Protein AF-A0A9P5JHI5-F1 (afdb_monomer_lite)

Secondary structure (DSSP, 8-state):
-HHHHHHHHSS-EE--HHHHHHHHHHHHHHHHHHHHHHHHHHHHHHHHHHHHHT-TTTTSTT------S-STTHHHHHHHHHHHHHHHHHHHHHHHHIIIIISHHHH-TT-----SS--S-----------S-HHHHHHHHHHHHHHHHHHHHHHHHHHHHHHHHHT--HHHIIIIIHHHHHTHHHHHHHHHHHHTT-HHHHHHHHHHHHHHIIIIIHHHHHHHHHHTT----S---HHHHHHHHHHHHHHHHHHHTSEE-HHHHHHHHHHHHHHHHHHS-----SPPP---S---

Foldseek 3Di:
DQLQLLQVQPQKFFADLPLLLVLLVLLLVLLVLLLVLQVVLVVLVVVVCVVPVPDPPPPDPPPDDPDPPDPRCLVVQLVSQLVSLVVLQVVVVVVCCCCVPVPVVSLPLQDDDPPPDDDDPPPRPPPPPPPDDPVRVVVVVVVVVVVVVVVVVVVVVCLVVCCVVVVFDSQLCVPPVVCCVVCVVLVVVLNVCSNVSNPHVSSCSVSVVSSCCRRPVLSVVSVVCVVVVHSDGSHDPPLVSVCSNVVSVLSSVQSNVSMGHSVSVVVVVVVSVVSSVVSGPPPPPDDDPPDPPPDD

Sequence (296 aa):
MSFFAGGIYKTENEFHITAAQNSASLMTLSCITLVIPAAYHATQLEDYRHKYYHMPGYFTEGAGVAPQTDPVGLDGLLTISRGTSILLLLTYGVFLFFQLKTHAVLFDAATPAPSAEGTVEAQGPEVEEAKMNMASAGLALLTVTVITSFCADWLVASIEETAEKYSIPRAFIGLILLPLVANAAEHVTSVWMAAKDKMDLTIAIAIGSSIQISTFVVPLLVLVGWIANRPLTLFFANFETIILFVSVILVNLLVQDGRSNYLEGLILVVLYIVIALAGKPPSLAAPYPRLPFNQL

Radius of gyration: 24.22 Å; chains: 1; bounding box: 47×48×87 Å

Structure (mmCIF, N/CA/C/O backbone):
data_AF-A0A9P5JHI5-F1
#
_entry.id   AF-A0A9P5JHI5-F1
#
loop_
_atom_site.group_PDB
_atom_site.id
_atom_site.type_symbol
_atom_site.label_atom_id
_atom_site.label_alt_id
_atom_site.label_comp_id
_atom_site.label_asym_id
_atom_site.label_entity_id
_atom_site.label_seq_id
_atom_site.pdbx_PDB_ins_code
_atom_site.Cartn_x
_atom_site.Cartn_y
_atom_site.Cartn_z
_atom_site.occupancy
_atom_site.B_iso_or_equiv
_atom_site.auth_seq_id
_atom_site.auth_comp_id
_atom_site.auth_asym_id
_atom_site.auth_atom_id
_atom_site.pdbx_PDB_model_num
ATOM 1 N N . MET A 1 1 ? -15.119 -1.100 3.064 1.00 91.00 1 MET A N 1
ATOM 2 C CA . MET A 1 1 ? -15.713 -2.357 3.578 1.00 91.00 1 MET A CA 1
ATOM 3 C C . MET A 1 1 ? -15.943 -2.307 5.080 1.00 91.00 1 MET A C 1
ATOM 5 O O . MET A 1 1 ? -17.082 -2.465 5.487 1.00 91.00 1 MET A O 1
ATOM 9 N N . SER A 1 2 ? -14.924 -2.045 5.902 1.00 91.88 2 SER A N 1
ATOM 10 C CA . SER A 1 2 ? -15.064 -2.095 7.364 1.00 91.88 2 SER A CA 1
ATOM 11 C C . SER A 1 2 ? -16.079 -1.090 7.931 1.00 91.88 2 SER A C 1
ATOM 13 O O . SER A 1 2 ? -16.926 -1.482 8.722 1.00 91.88 2 SER A O 1
ATOM 15 N N . PHE A 1 3 ? -16.097 0.158 7.442 1.00 92.25 3 PHE A N 1
ATOM 16 C CA . PHE A 1 3 ? -17.127 1.152 7.806 1.00 92.25 3 PHE A CA 1
ATOM 17 C C . PHE A 1 3 ? -18.545 0.708 7.427 1.00 92.25 3 PHE A C 1
ATOM 19 O O . PHE A 1 3 ? -19.486 0.895 8.190 1.00 92.25 3 PHE A O 1
ATOM 26 N N . PHE A 1 4 ? -18.695 0.061 6.267 1.00 92.38 4 PHE A N 1
ATOM 27 C CA . PHE A 1 4 ? -19.983 -0.469 5.827 1.00 92.38 4 PHE A CA 1
ATOM 28 C C . PHE A 1 4 ? -20.441 -1.615 6.735 1.00 92.38 4 PHE A C 1
ATOM 30 O O . PHE A 1 4 ? -21.569 -1.607 7.206 1.00 92.38 4 PHE A O 1
ATOM 37 N N . ALA A 1 5 ? -19.552 -2.568 7.027 1.00 89.94 5 ALA A N 1
ATOM 38 C CA . ALA A 1 5 ? -19.861 -3.708 7.882 1.00 89.94 5 ALA A CA 1
ATOM 39 C C . ALA A 1 5 ? -20.164 -3.299 9.330 1.00 89.94 5 ALA A C 1
ATOM 41 O O . ALA A 1 5 ? -21.143 -3.780 9.888 1.00 89.94 5 ALA A O 1
ATOM 42 N N . GLY A 1 6 ? -19.372 -2.397 9.922 1.00 86.75 6 GLY A N 1
ATOM 43 C CA . GLY A 1 6 ? -19.632 -1.861 11.263 1.00 86.75 6 GLY A CA 1
ATOM 44 C C . GLY A 1 6 ? -20.953 -1.091 11.331 1.00 86.75 6 GLY A C 1
ATOM 45 O O . GLY A 1 6 ? -21.771 -1.344 12.214 1.00 86.75 6 GLY A O 1
ATOM 46 N N . GLY A 1 7 ? -21.215 -0.251 10.324 1.00 85.31 7 GLY A N 1
ATOM 47 C CA . GLY A 1 7 ? -22.423 0.567 10.241 1.00 85.31 7 GLY A CA 1
ATOM 48 C C . GLY A 1 7 ? -23.724 -0.194 9.926 1.00 85.31 7 GLY A C 1
ATOM 49 O O . GLY A 1 7 ? -24.803 0.388 9.986 1.00 85.31 7 GLY A O 1
ATOM 50 N N . ILE A 1 8 ? -23.662 -1.484 9.570 1.00 86.44 8 ILE A N 1
ATOM 51 C CA . ILE A 1 8 ? -24.867 -2.330 9.463 1.00 86.44 8 ILE A CA 1
ATOM 52 C C . ILE A 1 8 ? -25.402 -2.685 10.857 1.00 86.44 8 ILE A C 1
ATOM 54 O O . ILE A 1 8 ? -26.611 -2.829 11.032 1.00 86.44 8 ILE A O 1
ATOM 58 N N . TYR A 1 9 ? -24.515 -2.833 11.844 1.00 78.38 9 TYR A N 1
ATOM 59 C CA . TYR A 1 9 ? -24.885 -3.238 13.202 1.00 78.38 9 TYR A CA 1
ATOM 60 C C . TYR A 1 9 ? -25.153 -2.046 14.127 1.00 78.38 9 TYR A C 1
ATOM 62 O O . TYR A 1 9 ? -25.937 -2.173 15.067 1.00 78.38 9 TYR A O 1
ATOM 70 N N . LYS A 1 10 ? -24.532 -0.891 13.862 1.00 78.62 10 LYS A N 1
ATOM 71 C CA . LYS A 1 10 ? -24.721 0.358 14.610 1.00 78.62 10 LYS A CA 1
ATOM 72 C C . LYS A 1 10 ? -24.932 1.537 13.673 1.00 78.62 10 LYS A C 1
ATOM 74 O O . LYS A 1 10 ? -24.421 1.559 12.564 1.00 78.62 10 LYS A O 1
ATOM 79 N N . THR A 1 11 ? -25.665 2.544 14.137 1.00 80.50 11 THR A N 1
ATOM 80 C CA . THR A 1 11 ? -25.888 3.776 13.367 1.00 80.50 11 THR A CA 1
ATOM 81 C C . THR A 1 11 ? -24.593 4.549 13.127 1.00 80.50 11 THR A C 1
ATOM 83 O O . THR A 1 11 ? -24.401 5.077 12.035 1.00 80.50 11 THR A O 1
ATOM 86 N N . GLU A 1 12 ? -23.707 4.588 14.125 1.00 82.69 12 GLU A N 1
ATOM 87 C CA . GLU A 1 12 ? -22.403 5.250 14.070 1.00 82.69 12 GLU A CA 1
ATOM 88 C C . GLU A 1 12 ? -21.384 4.451 14.898 1.00 82.69 12 GLU A C 1
ATOM 90 O O . GLU A 1 12 ? -21.711 3.949 15.978 1.00 82.69 12 GLU A O 1
ATOM 95 N N . ASN A 1 13 ? -20.154 4.348 14.394 1.00 83.81 13 ASN A N 1
ATOM 96 C CA . ASN A 1 13 ? -19.021 3.735 15.085 1.00 83.81 13 ASN A CA 1
ATOM 97 C C . ASN A 1 13 ? -17.982 4.816 15.383 1.00 83.81 13 ASN A C 1
ATOM 99 O O . ASN A 1 13 ? -17.545 5.511 14.464 1.00 83.81 13 ASN A O 1
ATOM 103 N N . GLU A 1 14 ? -17.559 4.926 16.638 1.00 84.44 14 GLU A N 1
ATOM 104 C CA . GLU A 1 14 ? -16.580 5.921 17.083 1.00 84.44 14 GLU A CA 1
ATOM 105 C C . GLU A 1 14 ? -15.196 5.290 17.262 1.00 84.44 14 GLU A C 1
ATOM 107 O O . GLU A 1 14 ? -15.070 4.094 17.538 1.00 84.44 14 GLU A O 1
ATOM 112 N N . PHE A 1 15 ? -14.153 6.089 17.061 1.00 83.31 15 PHE A N 1
ATOM 113 C CA . PHE A 1 15 ? -12.762 5.688 17.237 1.00 83.31 15 PHE A CA 1
ATOM 114 C C . PHE A 1 15 ? -11.902 6.871 17.706 1.00 83.31 15 PHE A C 1
ATOM 116 O O . PHE A 1 15 ? -12.241 8.045 17.548 1.00 83.31 15 PHE A O 1
ATOM 123 N N . HIS A 1 16 ? -10.758 6.558 18.300 1.00 78.44 16 HIS A N 1
ATOM 124 C CA . HIS A 1 16 ? -9.807 7.490 18.874 1.00 78.44 16 HIS A CA 1
ATOM 125 C C . HIS A 1 16 ? -9.124 8.326 17.800 1.00 78.44 16 HIS A C 1
ATOM 127 O O . HIS A 1 16 ? -8.164 7.918 17.139 1.00 78.44 16 HIS A O 1
ATOM 133 N N . ILE A 1 17 ? -9.582 9.568 17.720 1.00 76.62 17 ILE A N 1
ATOM 134 C CA . ILE A 1 17 ? -9.122 10.574 16.772 1.00 76.62 17 ILE A CA 1
ATOM 135 C C . ILE A 1 17 ? -7.601 10.763 16.843 1.00 76.62 17 ILE A C 1
ATOM 137 O O . ILE A 1 17 ? -6.941 10.746 15.814 1.00 76.62 17 ILE A O 1
ATOM 141 N N . THR A 1 18 ? -7.009 10.886 18.034 1.00 74.88 18 THR A N 1
ATOM 142 C CA . THR A 1 18 ? -5.591 11.267 18.180 1.00 74.88 18 THR A CA 1
ATOM 143 C C . THR A 1 18 ? -4.619 10.254 17.567 1.00 74.88 18 THR A C 1
ATOM 145 O O . THR A 1 18 ? -3.702 10.628 16.836 1.00 74.88 18 THR A O 1
ATOM 148 N N . ALA A 1 19 ? -4.802 8.960 17.850 1.00 73.19 19 ALA A N 1
ATOM 149 C CA . ALA A 1 19 ? -3.924 7.911 17.327 1.00 73.19 19 ALA A CA 1
ATOM 150 C C . ALA A 1 19 ? -4.157 7.685 15.823 1.00 73.19 19 ALA A C 1
ATOM 152 O O . ALA A 1 19 ? -3.203 7.547 15.046 1.00 73.19 19 ALA A O 1
ATOM 153 N N . ALA A 1 20 ? -5.426 7.718 15.408 1.00 77.50 20 ALA A N 1
ATOM 154 C CA . ALA A 1 20 ? -5.826 7.555 14.021 1.00 77.50 20 ALA A CA 1
ATOM 155 C C . ALA A 1 20 ? -5.342 8.721 13.138 1.00 77.50 20 ALA A C 1
ATOM 157 O O . ALA A 1 20 ? -4.737 8.481 12.094 1.00 77.50 20 ALA A O 1
ATOM 158 N N . GLN A 1 21 ? -5.502 9.972 13.582 1.00 82.06 21 GLN A N 1
ATOM 159 C CA . GLN A 1 21 ? -5.046 11.173 12.873 1.00 82.06 21 GLN A CA 1
ATOM 160 C C . GLN A 1 21 ? -3.521 11.256 12.777 1.00 82.06 21 GLN A C 1
ATOM 162 O O . GLN A 1 21 ? -2.998 11.600 11.714 1.00 82.06 21 GLN A O 1
ATOM 167 N N . ASN A 1 22 ? -2.786 10.914 13.843 1.00 80.56 22 ASN A N 1
ATOM 168 C CA . ASN A 1 22 ? -1.321 10.883 13.789 1.00 80.56 22 ASN A CA 1
ATOM 169 C C . ASN A 1 22 ? -0.832 9.877 12.738 1.00 80.56 22 ASN A C 1
ATOM 171 O O . ASN A 1 22 ? 0.032 10.195 11.919 1.00 80.56 22 ASN A O 1
ATOM 175 N N . SER A 1 23 ? -1.434 8.688 12.709 1.00 83.00 23 SER A N 1
ATOM 176 C CA . SER A 1 23 ? -1.106 7.654 11.724 1.00 83.00 23 SER A CA 1
ATOM 177 C C . SER A 1 23 ? -1.518 8.072 10.304 1.00 83.00 23 SER A C 1
ATOM 179 O O . SER A 1 23 ? -0.726 7.957 9.369 1.00 83.00 23 SER A O 1
ATOM 181 N N . ALA A 1 24 ? -2.712 8.645 10.127 1.00 86.00 24 ALA A N 1
ATOM 182 C CA . ALA A 1 24 ? -3.194 9.140 8.835 1.00 86.00 24 ALA A CA 1
ATOM 183 C C . ALA A 1 24 ? -2.324 10.281 8.274 1.00 86.00 24 ALA A C 1
ATOM 185 O O . ALA A 1 24 ? -2.063 10.346 7.068 1.00 86.00 24 ALA A O 1
ATOM 186 N N . SER A 1 25 ? -1.815 11.155 9.143 1.00 86.88 25 SER A N 1
ATOM 187 C CA . SER A 1 25 ? -0.908 12.242 8.763 1.00 86.88 25 SER A CA 1
ATOM 188 C C . SER A 1 25 ? 0.442 11.707 8.276 1.00 86.88 25 SER A C 1
ATOM 190 O O . SER A 1 25 ? 0.946 12.146 7.242 1.00 86.88 25 SER A O 1
ATOM 192 N N . LEU A 1 26 ? 1.001 10.703 8.961 1.00 87.44 26 LEU A N 1
ATOM 193 C CA . LEU A 1 26 ? 2.228 10.017 8.533 1.00 87.44 26 LEU A CA 1
ATOM 194 C C . LEU A 1 26 ? 2.039 9.271 7.204 1.00 87.44 26 LEU A C 1
ATOM 196 O O . LEU A 1 26 ? 2.893 9.347 6.314 1.00 87.44 26 LEU A O 1
ATOM 200 N N . MET A 1 27 ? 0.898 8.601 7.027 1.00 91.19 27 MET A N 1
ATOM 201 C CA . MET A 1 27 ? 0.516 7.990 5.751 1.00 91.19 27 MET A CA 1
ATOM 202 C C . MET A 1 27 ? 0.447 9.040 4.634 1.00 91.19 27 MET A C 1
ATOM 204 O O . MET A 1 27 ? 0.965 8.816 3.541 1.00 91.19 27 MET A O 1
ATOM 208 N N . THR A 1 28 ? -0.121 10.212 4.919 1.00 91.25 28 THR A N 1
ATOM 209 C CA . THR A 1 28 ? -0.220 11.307 3.949 1.00 91.25 28 THR A CA 1
ATOM 210 C C . THR A 1 28 ? 1.152 11.797 3.505 1.00 91.25 28 THR A C 1
ATOM 212 O O . THR A 1 28 ? 1.449 11.811 2.312 1.00 91.25 28 THR A O 1
ATOM 215 N N . LEU A 1 29 ? 2.028 12.128 4.454 1.00 90.12 29 LEU A N 1
ATOM 216 C CA . LEU A 1 29 ? 3.375 12.616 4.151 1.00 90.12 29 LEU A CA 1
ATOM 217 C C . LEU A 1 29 ? 4.214 11.581 3.386 1.00 90.12 29 LEU A C 1
ATOM 219 O O . LEU A 1 29 ? 4.919 11.934 2.437 1.00 90.12 29 LEU A O 1
ATOM 223 N N . SER A 1 30 ? 4.116 10.304 3.761 1.00 91.56 30 SER A N 1
ATOM 224 C CA . SER A 1 30 ? 4.843 9.226 3.082 1.00 91.56 30 SER A CA 1
ATOM 225 C C . SER A 1 30 ? 4.363 9.005 1.648 1.00 91.56 30 SER A C 1
ATOM 227 O O . SER A 1 30 ? 5.188 8.939 0.738 1.00 91.56 30 SER A O 1
ATOM 229 N N . CYS A 1 31 ? 3.049 8.963 1.416 1.00 91.38 31 CYS A N 1
ATOM 230 C CA . CYS A 1 31 ? 2.495 8.766 0.077 1.00 91.38 31 CYS A CA 1
ATOM 231 C C . CYS A 1 31 ? 2.763 9.963 -0.843 1.00 91.38 31 CYS A C 1
ATOM 233 O O . CYS A 1 31 ? 3.086 9.768 -2.012 1.00 91.38 31 CYS A O 1
ATOM 235 N N . ILE A 1 32 ? 2.704 11.194 -0.321 1.00 90.25 32 ILE A N 1
ATOM 236 C CA . ILE A 1 32 ? 3.107 12.389 -1.077 1.00 90.25 32 ILE A CA 1
ATOM 237 C C . ILE A 1 32 ? 4.572 12.272 -1.493 1.00 90.25 32 ILE A C 1
ATOM 239 O O . ILE A 1 32 ? 4.895 12.444 -2.665 1.00 90.25 32 ILE A O 1
ATOM 243 N N . THR A 1 33 ? 5.453 11.920 -0.556 1.00 91.69 33 THR A N 1
ATOM 244 C CA . THR A 1 33 ? 6.890 11.760 -0.824 1.00 91.69 33 THR A CA 1
ATOM 245 C C . THR A 1 33 ? 7.159 10.695 -1.891 1.00 91.69 33 THR A C 1
ATOM 247 O O . THR A 1 33 ? 8.005 10.890 -2.763 1.00 91.69 33 THR A O 1
ATOM 250 N N . LEU A 1 34 ? 6.403 9.596 -1.863 1.00 90.19 34 LEU A N 1
ATOM 251 C CA . LEU A 1 34 ? 6.478 8.500 -2.830 1.00 90.19 34 LEU A CA 1
ATOM 252 C C . LEU A 1 34 ? 6.015 8.909 -4.241 1.00 90.19 34 LEU A C 1
ATOM 254 O O . LEU A 1 34 ? 6.524 8.379 -5.224 1.00 90.19 34 LEU A O 1
ATOM 258 N N . VAL A 1 35 ? 5.106 9.880 -4.351 1.00 89.38 35 VAL A N 1
ATOM 259 C CA . VAL A 1 35 ? 4.580 10.408 -5.621 1.00 89.38 35 VAL A CA 1
ATOM 260 C C . VAL A 1 35 ? 5.497 11.457 -6.273 1.00 89.38 35 VAL A C 1
ATOM 262 O O . VAL A 1 35 ? 5.463 11.622 -7.494 1.00 89.38 35 VAL A O 1
ATOM 265 N N . ILE A 1 36 ? 6.350 12.150 -5.507 1.00 89.19 36 ILE A N 1
ATOM 266 C CA . ILE A 1 36 ? 7.213 13.235 -6.022 1.00 89.19 36 ILE A CA 1
ATOM 267 C C . ILE A 1 36 ? 8.050 12.827 -7.254 1.00 89.19 36 ILE A C 1
ATOM 269 O O . ILE A 1 36 ? 8.058 13.591 -8.222 1.00 89.19 36 ILE A O 1
ATOM 273 N N . PRO A 1 37 ? 8.731 11.661 -7.295 1.00 87.56 37 PRO A N 1
ATOM 274 C CA . PRO A 1 37 ? 9.504 11.255 -8.472 1.00 87.56 37 PRO A CA 1
ATOM 275 C C . PRO A 1 37 ? 8.644 11.088 -9.734 1.00 87.56 37 PRO A C 1
ATOM 277 O O . PRO A 1 37 ? 9.067 11.477 -10.824 1.00 87.56 37 PRO A O 1
ATOM 280 N N . ALA A 1 38 ? 7.422 10.564 -9.589 1.00 84.75 38 ALA A N 1
ATOM 281 C CA . ALA A 1 38 ? 6.471 10.438 -10.691 1.00 84.75 38 ALA A CA 1
ATOM 282 C C . ALA A 1 38 ? 6.005 11.816 -11.194 1.00 84.75 38 ALA A C 1
ATOM 284 O O . ALA A 1 38 ? 6.009 12.065 -12.400 1.00 84.75 38 ALA A O 1
ATOM 285 N N . ALA A 1 39 ? 5.691 12.737 -10.276 1.00 83.62 39 ALA A N 1
ATOM 286 C CA . ALA A 1 39 ? 5.307 14.108 -10.613 1.00 83.62 39 ALA A CA 1
ATOM 287 C C . ALA A 1 39 ? 6.438 14.873 -11.326 1.00 83.62 39 ALA A C 1
ATOM 289 O O . ALA A 1 39 ? 6.193 15.528 -12.336 1.00 83.62 39 ALA A O 1
ATOM 290 N N . TYR A 1 40 ? 7.681 14.734 -10.854 1.00 82.19 40 TYR A N 1
ATOM 291 C CA . TYR A 1 40 ? 8.862 15.324 -11.493 1.00 82.19 40 TYR A CA 1
ATOM 292 C C . TYR A 1 40 ? 9.040 14.841 -12.940 1.00 82.19 40 TYR A C 1
ATOM 294 O O . TYR A 1 40 ? 9.320 15.632 -13.842 1.00 82.19 40 TYR A O 1
ATOM 302 N N . HIS A 1 41 ? 8.856 13.542 -13.185 1.00 79.69 41 HIS A N 1
ATOM 303 C CA . HIS A 1 41 ? 8.942 12.999 -14.538 1.00 79.69 41 HIS A CA 1
ATOM 304 C C . HIS A 1 41 ? 7.801 13.500 -15.437 1.00 79.69 41 HIS A C 1
ATOM 306 O O . HIS A 1 41 ? 8.035 13.819 -16.603 1.00 79.69 41 HIS A O 1
ATOM 312 N N . ALA A 1 42 ? 6.581 13.618 -14.904 1.00 76.12 42 ALA A N 1
ATOM 313 C CA . ALA A 1 42 ? 5.438 14.135 -15.654 1.00 76.12 42 ALA A CA 1
ATOM 314 C C . ALA A 1 42 ? 5.678 15.571 -16.161 1.00 76.12 42 ALA A C 1
ATOM 316 O O . ALA A 1 42 ? 5.420 15.847 -17.332 1.00 76.12 42 ALA A O 1
ATOM 317 N N . THR A 1 43 ? 6.252 16.453 -15.333 1.00 75.81 43 THR A N 1
ATOM 318 C CA . THR A 1 43 ? 6.562 17.837 -15.736 1.00 75.81 43 THR A CA 1
ATOM 319 C C . THR A 1 43 ? 7.689 17.912 -16.767 1.00 75.81 43 THR A C 1
ATOM 321 O O . THR A 1 43 ? 7.597 18.672 -17.726 1.00 75.81 43 THR A O 1
ATOM 324 N N . GLN A 1 44 ? 8.728 17.078 -16.632 1.00 74.12 44 GLN A N 1
ATOM 325 C CA . GLN A 1 44 ? 9.819 17.012 -17.617 1.00 74.12 44 GLN A CA 1
ATOM 326 C C . GLN A 1 44 ? 9.317 16.566 -18.998 1.00 74.12 44 GLN A C 1
ATOM 328 O O . GLN A 1 44 ? 9.779 17.058 -20.030 1.00 74.12 44 GLN A O 1
ATOM 333 N N . LEU A 1 45 ? 8.346 15.646 -19.030 1.00 67.88 45 LEU A N 1
ATOM 334 C CA . LEU A 1 45 ? 7.733 15.180 -20.270 1.00 67.88 45 LEU A CA 1
ATOM 335 C C . LEU A 1 45 ? 6.939 16.296 -20.968 1.00 67.88 45 LEU A C 1
ATOM 337 O O . LEU A 1 45 ? 6.982 16.407 -22.195 1.00 67.88 45 LEU A O 1
ATOM 341 N N . GLU A 1 46 ? 6.219 17.123 -20.207 1.00 68.69 46 GLU A N 1
ATOM 342 C CA . GLU A 1 46 ? 5.488 18.280 -20.738 1.00 68.69 46 GLU A CA 1
ATOM 343 C C . GLU A 1 46 ? 6.430 19.352 -21.286 1.00 68.69 46 GLU A C 1
ATOM 345 O O . GLU A 1 46 ? 6.238 19.796 -22.421 1.00 68.69 46 GLU A O 1
ATOM 350 N N . ASP A 1 47 ? 7.490 19.694 -20.550 1.00 67.12 47 ASP A N 1
ATOM 351 C CA . ASP A 1 47 ? 8.517 20.640 -21.001 1.00 67.12 47 ASP A CA 1
ATOM 352 C C . ASP A 1 47 ? 9.193 20.163 -22.292 1.00 67.12 47 ASP A C 1
ATOM 354 O O . ASP A 1 47 ? 9.377 20.941 -23.236 1.00 67.12 47 ASP A O 1
ATOM 358 N N . TYR A 1 48 ? 9.508 18.864 -22.379 1.00 65.75 48 TYR A N 1
ATOM 359 C CA . TYR A 1 48 ? 10.044 18.262 -23.596 1.00 65.75 48 TYR A CA 1
ATOM 360 C C . TYR A 1 48 ? 9.046 18.405 -24.749 1.00 65.75 48 TYR A C 1
ATOM 362 O O . TYR A 1 48 ? 9.383 18.964 -25.792 1.00 65.75 48 TYR A O 1
ATOM 370 N N . ARG A 1 49 ? 7.788 17.979 -24.572 1.00 63.69 49 ARG A N 1
ATOM 371 C CA . ARG A 1 49 ? 6.755 18.100 -25.616 1.00 63.69 49 ARG A CA 1
ATOM 372 C C . ARG A 1 49 ? 6.585 19.546 -26.077 1.00 63.69 49 ARG A C 1
ATOM 374 O O . ARG A 1 49 ? 6.564 19.787 -27.280 1.00 63.69 49 ARG A O 1
ATOM 381 N N . HIS A 1 50 ? 6.527 20.505 -25.159 1.00 67.31 50 HIS A N 1
ATOM 382 C CA . HIS A 1 50 ? 6.376 21.919 -25.490 1.00 67.31 50 HIS A CA 1
ATOM 383 C C . HIS A 1 50 ? 7.572 22.457 -26.291 1.00 67.31 50 HIS A C 1
ATOM 385 O O . HIS A 1 50 ? 7.393 23.197 -27.257 1.00 67.31 50 HIS A O 1
ATOM 391 N N . LYS A 1 51 ? 8.799 22.041 -25.956 1.00 64.75 51 LYS A N 1
ATOM 392 C CA . LYS A 1 51 ? 10.019 22.473 -26.654 1.00 64.75 51 LYS A CA 1
ATOM 393 C C . LYS A 1 51 ? 10.086 22.011 -28.116 1.00 64.75 51 LYS A C 1
ATOM 395 O O . LYS A 1 51 ? 10.653 22.726 -28.939 1.00 64.75 51 LYS A O 1
ATOM 400 N N . TYR A 1 52 ? 9.502 20.856 -28.449 1.00 58.94 52 TYR A N 1
ATOM 401 C CA . TYR A 1 52 ? 9.560 20.284 -29.804 1.00 58.94 52 TYR A CA 1
ATOM 402 C C . TYR A 1 52 ? 8.275 20.466 -30.630 1.00 58.94 52 TYR A C 1
ATOM 404 O O . TYR A 1 52 ? 8.354 20.428 -31.855 1.00 58.94 52 TYR A O 1
ATOM 412 N N . TYR A 1 53 ? 7.115 20.729 -30.015 1.00 59.12 53 TYR A N 1
ATOM 413 C CA . TYR A 1 53 ? 5.866 20.998 -30.752 1.00 59.12 53 TYR A CA 1
ATOM 414 C C . TYR A 1 53 ? 5.843 22.364 -31.460 1.00 59.12 53 TYR A C 1
ATOM 416 O O . TYR A 1 53 ? 5.107 22.530 -32.430 1.00 59.12 53 TYR A O 1
ATOM 424 N N . HIS A 1 54 ? 6.661 23.328 -31.023 1.00 59.31 54 HIS A N 1
ATOM 425 C CA . HIS A 1 54 ? 6.708 24.680 -31.604 1.00 59.31 54 HIS A CA 1
ATOM 426 C C . HIS A 1 54 ? 7.797 24.878 -32.666 1.00 59.31 54 HIS A C 1
ATOM 428 O O . HIS A 1 54 ? 8.002 26.004 -33.117 1.00 59.31 54 HIS A O 1
ATOM 434 N N . MET A 1 55 ? 8.507 23.823 -33.085 1.00 54.75 55 MET A N 1
ATOM 435 C CA . MET A 1 55 ? 9.466 23.929 -34.191 1.00 54.75 55 MET A CA 1
ATOM 436 C C . MET A 1 55 ? 8.757 23.749 -35.547 1.00 54.75 55 MET A C 1
ATOM 438 O O . MET A 1 55 ? 8.321 22.638 -35.863 1.00 54.75 55 MET A O 1
ATOM 442 N N . PRO A 1 56 ? 8.662 24.795 -36.392 1.00 43.31 56 PRO A N 1
ATOM 443 C CA . PRO A 1 56 ? 8.139 24.645 -37.744 1.00 43.31 56 PRO A CA 1
ATOM 444 C C . PRO A 1 56 ? 9.140 23.821 -38.572 1.00 43.31 56 PRO A C 1
ATOM 446 O O . PRO A 1 56 ? 10.257 24.268 -38.812 1.00 43.31 56 PRO A O 1
ATOM 449 N N . GLY A 1 57 ? 8.760 22.604 -38.982 1.00 52.75 57 GLY A N 1
ATOM 450 C CA . GLY A 1 57 ? 9.581 21.757 -39.867 1.00 52.75 57 GLY A CA 1
ATOM 451 C C . GLY A 1 57 ? 9.690 20.272 -39.501 1.00 52.75 57 GLY A C 1
ATOM 452 O O . GLY A 1 57 ? 10.226 19.508 -40.292 1.00 52.75 57 GLY A O 1
ATOM 453 N N . TYR A 1 58 ? 9.154 19.822 -38.362 1.00 49.94 58 TYR A N 1
ATOM 454 C CA . TYR A 1 58 ? 9.248 18.408 -37.944 1.00 49.94 58 TYR A CA 1
ATOM 455 C C . TYR A 1 58 ? 8.244 17.448 -38.620 1.00 49.94 58 TYR A C 1
ATOM 457 O O . TYR A 1 58 ? 8.223 16.261 -38.308 1.00 49.94 58 TYR A O 1
ATOM 465 N N . PHE A 1 59 ? 7.436 17.936 -39.568 1.00 49.12 59 PHE A N 1
ATOM 466 C CA . PHE A 1 59 ? 6.479 17.135 -40.348 1.00 49.12 59 PHE A CA 1
ATOM 467 C C . PHE A 1 59 ? 6.989 16.737 -41.747 1.00 49.12 59 PHE A C 1
ATOM 469 O O . PHE A 1 59 ? 6.186 16.406 -42.614 1.00 49.12 59 PHE A O 1
ATOM 476 N N . THR A 1 60 ? 8.298 16.759 -42.015 1.00 45.84 60 THR A N 1
ATOM 477 C CA . THR A 1 60 ? 8.836 16.119 -43.229 1.00 45.84 60 THR A CA 1
ATOM 478 C C . THR A 1 60 ? 9.176 14.662 -42.932 1.00 45.84 60 THR A C 1
ATOM 480 O O . THR A 1 60 ? 10.099 14.392 -42.157 1.00 45.84 60 THR A O 1
ATOM 483 N N . GLU A 1 61 ? 8.434 13.735 -43.549 1.00 44.38 61 GLU A N 1
ATOM 484 C CA . GLU A 1 61 ? 8.782 12.312 -43.637 1.00 44.38 61 GLU A CA 1
ATOM 485 C C . GLU A 1 61 ? 10.281 12.168 -43.955 1.00 44.38 61 GLU A C 1
ATOM 487 O O . GLU A 1 61 ? 10.729 12.517 -45.044 1.00 44.38 61 GLU A O 1
ATOM 492 N N . GLY A 1 62 ? 11.075 11.700 -42.987 1.00 47.56 62 GLY A N 1
ATOM 493 C CA . GLY A 1 62 ? 12.486 11.356 -43.203 1.00 47.56 62 GLY A CA 1
ATOM 494 C C . GLY A 1 62 ? 13.534 12.102 -42.369 1.00 47.56 62 GLY A C 1
ATOM 495 O O . GLY A 1 62 ? 14.673 11.646 -42.333 1.00 47.56 62 GLY A O 1
ATOM 496 N N . ALA A 1 63 ? 13.204 13.164 -41.625 1.00 43.09 63 ALA A N 1
ATOM 497 C CA . ALA A 1 63 ? 14.161 13.803 -40.702 1.00 43.09 63 ALA A CA 1
ATOM 498 C C . ALA A 1 63 ? 14.140 13.139 -39.310 1.00 43.09 63 ALA A C 1
ATOM 500 O O . ALA A 1 63 ? 13.833 13.750 -38.288 1.00 43.09 63 ALA A O 1
ATOM 501 N N . GLY A 1 64 ? 14.418 11.837 -39.279 1.00 48.75 64 GLY A N 1
ATOM 502 C CA . GLY A 1 64 ? 14.454 11.041 -38.060 1.00 48.75 64 GLY A CA 1
ATOM 503 C C . GLY A 1 64 ? 15.776 11.174 -37.319 1.00 48.75 64 GLY A C 1
ATOM 504 O O . GLY A 1 64 ? 16.612 10.298 -37.461 1.00 48.75 64 GLY A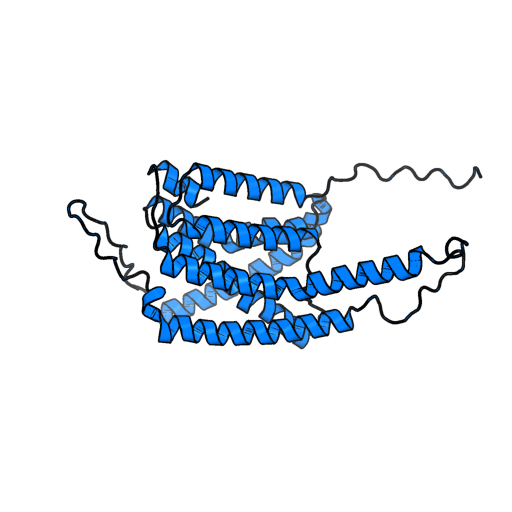 O 1
ATOM 505 N N . VAL A 1 65 ? 15.948 12.208 -36.494 1.00 48.47 65 VAL A N 1
ATOM 506 C CA . VAL A 1 65 ? 16.794 12.128 -35.290 1.00 48.47 65 VAL A CA 1
ATOM 507 C C . VAL A 1 65 ? 16.205 13.077 -34.244 1.00 48.47 65 VAL A C 1
ATOM 509 O O . VAL A 1 65 ? 16.585 14.243 -34.161 1.00 48.47 65 VAL A O 1
ATOM 512 N N . ALA A 1 66 ? 15.274 12.583 -33.419 1.00 51.78 66 ALA A N 1
ATOM 513 C CA . ALA A 1 66 ? 15.130 13.156 -32.081 1.00 51.78 66 ALA A CA 1
ATOM 514 C C . ALA A 1 66 ? 16.531 13.129 -31.441 1.00 51.78 66 ALA A C 1
ATOM 516 O O . ALA A 1 66 ? 17.216 12.113 -31.608 1.00 51.78 66 ALA A O 1
ATOM 517 N N . PRO A 1 67 ? 17.006 14.206 -30.790 1.00 44.69 67 PRO A N 1
ATOM 518 C CA . PRO A 1 67 ? 18.357 14.224 -30.248 1.00 44.69 67 PRO A CA 1
ATOM 519 C C . PRO A 1 67 ? 18.556 12.983 -29.373 1.00 44.69 67 PRO A C 1
ATOM 521 O O . PRO A 1 67 ? 17.794 12.756 -28.435 1.00 44.69 67 PRO A O 1
ATOM 524 N N . GLN A 1 68 ? 19.557 12.165 -29.718 1.00 48.09 68 GLN A N 1
ATOM 525 C CA . GLN A 1 68 ? 19.991 10.974 -28.972 1.00 48.09 68 GLN A CA 1
ATOM 526 C C . GLN A 1 68 ? 20.694 11.376 -27.661 1.00 48.09 68 GLN A C 1
ATOM 528 O O . GLN A 1 68 ? 21.755 10.866 -27.321 1.00 48.09 68 GLN A O 1
ATOM 533 N N . THR A 1 69 ? 20.137 12.351 -26.950 1.00 49.44 69 THR A N 1
ATOM 534 C CA . THR A 1 69 ? 20.562 12.771 -25.618 1.00 49.44 69 THR A CA 1
ATOM 535 C C . THR A 1 69 ? 19.569 12.173 -24.642 1.00 49.44 69 THR A C 1
ATOM 537 O O . THR A 1 69 ? 18.540 12.791 -24.383 1.00 49.44 69 THR A O 1
ATOM 540 N N . ASP A 1 70 ? 19.890 10.957 -24.199 1.00 49.59 70 ASP A N 1
ATOM 541 C CA . ASP A 1 70 ? 19.221 10.124 -23.199 1.00 49.59 70 ASP A CA 1
ATOM 542 C C . ASP A 1 70 ? 17.724 9.851 -23.467 1.00 49.59 70 ASP A C 1
ATOM 544 O O . ASP A 1 70 ? 16.957 10.756 -23.790 1.00 49.59 70 ASP A O 1
ATOM 548 N N . PRO A 1 71 ? 17.232 8.605 -23.341 1.00 52.72 71 PRO A N 1
ATOM 549 C CA . PRO A 1 71 ? 15.796 8.349 -23.368 1.00 52.72 71 PRO A CA 1
ATOM 550 C C . PRO A 1 71 ? 15.157 9.100 -22.189 1.00 52.72 71 PRO A C 1
ATOM 552 O O . PRO A 1 71 ? 15.220 8.633 -21.058 1.00 52.72 71 PRO A O 1
ATOM 555 N N . VAL A 1 72 ? 14.654 10.310 -22.460 1.00 55.97 72 VAL A N 1
ATOM 556 C CA . VAL A 1 72 ? 13.930 11.238 -21.577 1.00 55.97 72 VAL A CA 1
ATOM 557 C C . VAL A 1 72 ? 14.155 10.949 -20.086 1.00 55.97 72 VAL A C 1
ATOM 559 O O . VAL A 1 72 ? 13.360 10.276 -19.445 1.00 55.97 72 VAL A O 1
ATOM 562 N N . GLY A 1 73 ? 15.269 11.425 -19.526 1.00 65.12 73 GLY A N 1
ATOM 563 C CA . GLY A 1 73 ? 15.445 11.552 -18.074 1.00 65.12 73 GLY A CA 1
ATOM 564 C C . GLY A 1 73 ? 15.383 10.272 -17.226 1.00 65.12 73 GLY A C 1
ATOM 565 O O . GLY A 1 73 ? 15.272 10.401 -16.007 1.00 65.12 73 GLY A O 1
ATOM 566 N N . LEU A 1 74 ? 15.475 9.063 -17.798 1.00 73.94 74 LEU A N 1
ATOM 567 C CA . LEU A 1 74 ? 15.375 7.811 -17.030 1.00 73.94 74 LEU A CA 1
ATOM 568 C C . LEU A 1 74 ? 16.467 7.687 -15.952 1.00 73.94 74 LEU A C 1
ATOM 570 O O . LEU A 1 74 ? 16.171 7.296 -14.825 1.00 73.94 74 LEU A O 1
ATOM 574 N N . ASP A 1 75 ? 17.708 8.075 -16.253 1.00 79.25 75 ASP A N 1
ATOM 575 C CA . ASP A 1 75 ? 18.810 8.050 -15.278 1.00 79.25 75 ASP A CA 1
ATOM 576 C C . ASP A 1 75 ? 18.610 9.070 -14.147 1.00 79.25 75 ASP A C 1
ATOM 578 O O . ASP A 1 75 ? 18.879 8.786 -12.974 1.00 79.25 75 ASP A O 1
ATOM 582 N N . GLY A 1 76 ? 18.061 10.243 -14.477 1.00 81.69 76 GLY A N 1
ATOM 583 C CA . GLY A 1 76 ? 17.651 11.243 -13.490 1.00 81.69 76 GLY A CA 1
ATOM 584 C C . GLY A 1 76 ? 16.521 10.726 -12.599 1.00 81.69 76 GLY A C 1
ATOM 585 O O . GLY A 1 76 ? 16.595 10.824 -11.374 1.00 81.69 76 GLY A O 1
ATOM 586 N N . LEU A 1 77 ? 15.514 10.088 -13.198 1.00 85.81 77 LEU A N 1
ATOM 587 C CA . LEU A 1 77 ? 14.388 9.473 -12.501 1.00 85.81 77 LEU A CA 1
ATOM 588 C C . LEU A 1 77 ? 14.831 8.320 -11.592 1.00 85.81 77 LEU A C 1
ATOM 590 O O . LEU A 1 77 ? 14.356 8.220 -10.460 1.00 85.81 77 LEU A O 1
ATOM 594 N N . LEU A 1 78 ? 15.755 7.471 -12.045 1.00 87.88 78 LEU A N 1
ATOM 595 C CA . LEU A 1 78 ? 16.361 6.409 -11.238 1.00 87.88 78 LEU A CA 1
ATOM 596 C C . LEU A 1 78 ? 17.116 6.989 -10.043 1.00 87.88 78 LEU A C 1
ATOM 598 O O . LEU A 1 78 ? 16.970 6.496 -8.925 1.00 87.88 78 LEU A O 1
ATOM 602 N N . THR A 1 79 ? 17.891 8.052 -10.260 1.00 89.12 79 THR A N 1
ATOM 603 C CA . THR A 1 79 ? 18.657 8.720 -9.200 1.00 89.12 79 THR A CA 1
ATOM 604 C C . THR A 1 79 ? 17.734 9.320 -8.143 1.00 89.12 79 THR A C 1
ATOM 606 O O . THR A 1 79 ? 17.913 9.059 -6.952 1.00 89.12 79 THR A O 1
ATOM 609 N N . ILE A 1 80 ? 16.700 10.050 -8.569 1.00 91.12 80 ILE A N 1
ATOM 610 C CA . ILE A 1 80 ? 15.694 10.622 -7.667 1.00 91.12 80 ILE A CA 1
ATOM 611 C C . ILE A 1 80 ? 14.933 9.504 -6.943 1.00 91.12 80 ILE A C 1
ATOM 613 O O . ILE A 1 80 ? 14.815 9.546 -5.724 1.00 91.12 80 ILE A O 1
ATOM 617 N N . SER A 1 81 ? 14.493 8.458 -7.651 1.00 93.25 81 SER A N 1
ATOM 618 C CA . SER A 1 81 ? 13.764 7.327 -7.056 1.00 93.25 81 SER A CA 1
ATOM 619 C C . SER A 1 81 ? 14.578 6.610 -5.976 1.00 93.25 81 SER A C 1
ATOM 621 O O . SER A 1 81 ? 14.052 6.304 -4.905 1.00 93.25 81 SER A O 1
ATOM 623 N N . ARG A 1 82 ? 15.870 6.359 -6.225 1.00 94.44 82 ARG A N 1
ATOM 624 C CA . ARG A 1 82 ? 16.781 5.732 -5.252 1.00 94.44 82 ARG A CA 1
ATOM 625 C C . ARG A 1 82 ? 17.017 6.640 -4.047 1.00 94.44 82 ARG A C 1
ATOM 627 O O . ARG A 1 82 ? 16.924 6.168 -2.917 1.00 94.44 82 ARG A O 1
ATOM 634 N N . GLY A 1 83 ? 17.259 7.934 -4.274 1.00 93.75 83 GLY A N 1
ATOM 635 C CA . GLY A 1 83 ? 17.425 8.924 -3.205 1.00 93.75 83 GLY A CA 1
ATOM 636 C C . GLY A 1 83 ? 16.188 9.028 -2.310 1.00 93.75 83 GLY A C 1
ATOM 637 O O . GLY A 1 83 ? 16.296 8.901 -1.091 1.00 93.75 83 GLY A O 1
ATOM 638 N N . THR A 1 84 ? 15.004 9.158 -2.912 1.00 93.81 84 THR A N 1
ATOM 639 C CA . THR A 1 84 ? 13.719 9.162 -2.200 1.00 93.81 84 THR A CA 1
ATOM 640 C C . THR A 1 84 ? 13.506 7.869 -1.415 1.00 93.81 84 THR A C 1
ATOM 642 O O . THR A 1 84 ? 13.069 7.921 -0.268 1.00 93.81 84 THR A O 1
ATOM 645 N N . SER A 1 85 ? 13.871 6.714 -1.977 1.00 95.44 85 SER A N 1
ATOM 646 C CA . SER A 1 85 ? 13.730 5.423 -1.291 1.00 95.44 85 SER A CA 1
ATOM 647 C C . SER A 1 85 ? 14.605 5.321 -0.036 1.00 95.44 85 SER A C 1
ATOM 649 O O . SER A 1 85 ? 14.143 4.846 0.998 1.00 95.44 85 SER A O 1
ATOM 651 N N . ILE A 1 86 ? 15.847 5.816 -0.086 1.00 95.69 86 ILE A N 1
ATOM 652 C CA . ILE A 1 86 ? 16.736 5.861 1.089 1.00 95.69 86 ILE A CA 1
ATOM 653 C C . ILE A 1 86 ? 16.139 6.752 2.184 1.00 95.69 86 ILE A C 1
ATOM 655 O O . ILE A 1 86 ? 16.123 6.363 3.353 1.00 95.69 86 ILE A O 1
ATOM 659 N N . LEU A 1 87 ? 15.626 7.930 1.813 1.00 95.06 87 LEU A N 1
ATOM 660 C CA . LEU A 1 87 ? 15.001 8.853 2.761 1.00 95.06 87 LEU A CA 1
ATOM 661 C C . LEU A 1 87 ? 13.750 8.243 3.403 1.00 95.06 87 LEU A C 1
ATOM 663 O O . LEU A 1 87 ? 13.617 8.302 4.622 1.00 95.06 87 LEU A O 1
ATOM 667 N N . LEU A 1 88 ? 12.883 7.601 2.615 1.00 94.25 88 LEU A N 1
ATOM 668 C CA . LEU A 1 88 ? 11.684 6.930 3.122 1.00 94.25 88 LEU A CA 1
ATOM 669 C C . LEU A 1 88 ? 12.021 5.792 4.096 1.00 94.25 88 LEU A C 1
ATOM 671 O O . LEU A 1 88 ? 11.389 5.699 5.146 1.00 94.25 88 LEU A O 1
ATOM 675 N N . LEU A 1 89 ? 13.054 4.989 3.816 1.00 95.56 89 LEU A N 1
ATOM 676 C CA . LEU A 1 89 ? 13.501 3.932 4.731 1.00 95.56 89 LEU A CA 1
ATOM 677 C C . LEU A 1 89 ? 14.106 4.484 6.025 1.00 95.56 89 LEU A C 1
ATOM 679 O O . LEU A 1 89 ? 13.885 3.919 7.097 1.00 95.56 89 LEU A O 1
ATOM 683 N N . LEU A 1 90 ? 14.842 5.597 5.956 1.00 94.94 90 LEU A N 1
ATOM 684 C CA . LEU A 1 90 ? 15.327 6.285 7.153 1.00 94.94 90 LEU A CA 1
ATOM 685 C C . LEU A 1 90 ? 14.143 6.781 7.988 1.00 94.94 90 LEU A C 1
ATOM 687 O O . LEU A 1 90 ? 14.095 6.537 9.195 1.00 94.94 90 LEU A O 1
ATOM 691 N N . THR A 1 91 ? 13.161 7.418 7.347 1.00 92.12 91 THR A N 1
ATOM 692 C CA . THR A 1 91 ? 11.918 7.836 8.000 1.00 92.12 91 THR A CA 1
ATOM 693 C C . THR A 1 91 ? 11.182 6.647 8.611 1.00 92.12 91 THR A C 1
ATOM 695 O O . THR A 1 91 ? 10.710 6.769 9.737 1.00 92.12 91 THR A O 1
ATOM 698 N N . TYR A 1 92 ? 11.146 5.486 7.950 1.00 93.38 92 TYR A N 1
ATOM 699 C CA . TYR A 1 92 ? 10.574 4.264 8.517 1.00 93.38 92 TYR A CA 1
ATOM 700 C C . TYR A 1 92 ? 11.329 3.787 9.765 1.00 93.38 92 TYR A C 1
ATOM 702 O O . TYR A 1 92 ? 10.707 3.428 10.759 1.00 93.38 92 TYR A O 1
ATOM 710 N N . GLY A 1 93 ? 12.665 3.843 9.773 1.00 93.25 93 GLY A N 1
ATOM 711 C CA . GLY A 1 93 ? 13.462 3.520 10.962 1.00 93.25 93 GLY A CA 1
ATOM 712 C C . GLY A 1 93 ? 13.159 4.443 12.150 1.00 93.25 93 GLY A C 1
ATOM 713 O O . GLY A 1 93 ? 12.997 3.981 13.281 1.00 93.25 93 GLY A O 1
ATOM 714 N N . VAL A 1 94 ? 13.013 5.747 11.892 1.00 92.31 94 VAL A N 1
ATOM 715 C CA . VAL A 1 94 ? 12.585 6.726 12.908 1.00 92.31 94 VAL A CA 1
ATOM 716 C C . VAL A 1 94 ? 11.140 6.469 13.344 1.00 92.31 94 VAL A C 1
ATOM 718 O O . VAL A 1 94 ? 10.841 6.550 14.534 1.00 92.31 94 VAL A O 1
ATOM 721 N N . PHE A 1 95 ? 10.257 6.109 12.413 1.00 88.81 95 PHE A N 1
ATOM 722 C CA . PHE A 1 95 ? 8.874 5.737 12.697 1.00 88.81 95 PHE A CA 1
ATOM 723 C C . PHE A 1 95 ? 8.789 4.489 13.583 1.00 88.81 95 PHE A C 1
ATOM 725 O O . PHE A 1 95 ? 8.051 4.506 14.560 1.00 88.81 95 PHE A O 1
ATOM 732 N N . LEU A 1 96 ? 9.595 3.453 13.338 1.00 90.75 96 LEU A N 1
ATOM 733 C CA . LEU A 1 96 ? 9.672 2.284 14.219 1.00 90.75 96 LEU A CA 1
ATOM 734 C C . LEU A 1 96 ? 10.163 2.659 15.617 1.00 90.75 96 LEU A C 1
ATOM 736 O O . LEU A 1 96 ? 9.625 2.175 16.608 1.00 90.75 96 LEU A O 1
ATOM 740 N N . PHE A 1 97 ? 11.148 3.553 15.733 1.00 91.19 97 PHE A N 1
ATOM 741 C CA . PHE A 1 97 ? 11.576 4.059 17.040 1.00 91.19 97 PHE A CA 1
ATOM 742 C C . PHE A 1 97 ? 10.461 4.843 17.750 1.00 91.19 97 PHE A C 1
ATOM 744 O O . PHE A 1 97 ? 10.279 4.717 18.965 1.00 91.19 97 PHE A O 1
ATOM 751 N N . PHE A 1 98 ? 9.692 5.628 16.993 1.00 87.31 98 PHE A N 1
ATOM 752 C CA . PHE A 1 98 ? 8.527 6.344 17.497 1.00 87.31 98 PHE A CA 1
ATOM 753 C C . PHE A 1 98 ? 7.449 5.378 17.999 1.00 87.31 98 PHE A C 1
ATOM 755 O O . PHE A 1 98 ? 7.007 5.487 19.141 1.00 87.31 98 PHE A O 1
ATOM 762 N N . GLN A 1 99 ? 7.101 4.389 17.179 1.00 85.69 99 GLN A N 1
ATOM 763 C CA . GLN A 1 99 ? 6.061 3.405 17.445 1.00 85.69 99 GLN A CA 1
ATOM 764 C C . GLN A 1 99 ? 6.427 2.441 18.579 1.00 85.69 99 GLN A C 1
ATOM 766 O O . GLN A 1 99 ? 5.579 2.132 19.403 1.00 85.69 99 GLN A O 1
ATOM 771 N N . LEU A 1 100 ? 7.672 1.965 18.647 1.00 87.50 100 LEU A N 1
ATOM 772 C CA . LEU A 1 100 ? 8.072 0.924 19.600 1.00 87.50 100 LEU A CA 1
ATOM 773 C C . LEU A 1 100 ? 8.591 1.472 20.930 1.00 87.50 100 LEU A C 1
ATOM 775 O O . LEU A 1 100 ? 8.652 0.726 21.905 1.00 87.50 100 LEU A O 1
ATOM 779 N N . LYS A 1 101 ? 9.018 2.741 20.984 1.00 89.12 101 LYS A N 1
ATOM 780 C CA . LYS A 1 101 ? 9.677 3.289 22.177 1.00 89.12 101 LYS A CA 1
ATOM 781 C C . LYS A 1 101 ? 9.056 4.579 22.684 1.00 89.12 101 LYS A C 1
ATOM 783 O O . LYS A 1 101 ? 8.632 4.621 23.832 1.00 89.12 101 LYS A O 1
ATOM 788 N N . THR A 1 102 ? 9.054 5.651 21.892 1.00 87.38 102 THR A N 1
ATOM 789 C CA . THR A 1 102 ? 8.692 6.975 22.435 1.00 87.38 102 THR A CA 1
ATOM 790 C C . THR A 1 102 ? 7.189 7.148 22.609 1.00 87.38 102 THR A C 1
ATOM 792 O O . THR A 1 102 ? 6.768 7.778 23.572 1.00 87.38 102 THR A O 1
ATOM 795 N N . HIS A 1 103 ? 6.393 6.569 21.711 1.00 83.94 103 HIS A N 1
ATOM 796 C CA . HIS A 1 103 ? 4.938 6.704 21.680 1.00 83.94 103 HIS A CA 1
ATOM 797 C C . HIS A 1 103 ? 4.238 5.343 21.622 1.00 83.94 103 HIS A C 1
ATOM 799 O O . HIS A 1 103 ? 3.130 5.244 21.105 1.00 83.94 103 HIS A O 1
ATOM 805 N N . ALA A 1 104 ? 4.853 4.299 22.188 1.00 80.88 104 ALA A N 1
ATOM 806 C CA . ALA A 1 104 ? 4.286 2.948 22.216 1.00 80.88 104 ALA A CA 1
ATOM 807 C C . ALA A 1 104 ? 2.860 2.906 22.785 1.00 80.88 104 ALA A C 1
ATOM 809 O O . ALA A 1 104 ? 2.013 2.195 22.261 1.00 80.88 104 ALA A O 1
ATOM 810 N N . VAL A 1 105 ? 2.564 3.758 23.773 1.00 76.75 105 VAL A N 1
ATOM 811 C CA . VAL A 1 105 ? 1.230 3.885 24.383 1.00 76.75 105 VAL A CA 1
ATOM 812 C C . VAL A 1 105 ? 0.151 4.305 23.371 1.00 76.75 105 VAL A C 1
ATOM 814 O O . VAL A 1 105 ? -0.998 3.916 23.524 1.00 76.75 105 VAL A O 1
ATOM 817 N N . LEU A 1 106 ? 0.495 5.056 22.314 1.00 71.94 106 LEU A N 1
ATOM 818 C CA . LEU A 1 106 ? -0.462 5.434 21.260 1.00 71.94 106 LEU A CA 1
ATOM 819 C C . LEU A 1 106 ? -0.800 4.280 20.306 1.00 71.94 106 LEU A C 1
ATOM 821 O O . LEU A 1 106 ? -1.806 4.356 19.606 1.00 71.94 106 LEU A O 1
ATOM 825 N N . PHE A 1 107 ? 0.045 3.248 20.246 1.00 71.12 107 PHE A N 1
ATOM 826 C CA . PHE A 1 107 ? -0.104 2.101 19.345 1.00 71.12 107 PHE A CA 1
ATOM 827 C C . PHE A 1 107 ? -0.456 0.805 20.081 1.00 71.12 107 PHE A C 1
ATOM 829 O O . PHE A 1 107 ? -0.664 -0.224 19.438 1.00 71.12 107 PHE A O 1
ATOM 836 N N . ASP A 1 108 ? -0.532 0.846 21.411 1.00 66.12 108 ASP A N 1
ATOM 837 C CA . ASP A 1 108 ? -0.942 -0.289 22.220 1.00 66.12 108 ASP A CA 1
ATOM 838 C C . ASP A 1 108 ? -2.472 -0.395 22.235 1.00 66.12 108 ASP A C 1
ATOM 840 O O . ASP A 1 108 ? -3.172 0.310 22.968 1.00 66.12 108 ASP A O 1
ATOM 844 N N . ALA A 1 109 ? -2.991 -1.300 21.402 1.00 52.66 109 ALA A N 1
ATOM 845 C CA . ALA A 1 109 ? -4.416 -1.610 21.284 1.00 52.66 109 ALA A CA 1
ATOM 846 C C . ALA A 1 109 ? -5.036 -2.173 22.582 1.00 52.66 109 ALA A C 1
ATOM 848 O O . ALA A 1 109 ? -6.249 -2.382 22.635 1.00 52.66 109 ALA A O 1
ATOM 849 N N . ALA A 1 110 ? -4.225 -2.439 23.614 1.00 42.78 110 ALA A N 1
ATOM 850 C CA . ALA A 1 110 ? -4.660 -2.962 24.901 1.00 42.78 110 ALA A CA 1
ATOM 851 C C . ALA A 1 110 ? -5.005 -1.888 25.944 1.00 42.78 110 ALA A C 1
ATOM 853 O O . ALA A 1 110 ? -5.423 -2.264 27.037 1.00 42.78 110 ALA A O 1
ATOM 854 N N . THR A 1 111 ? -4.865 -0.587 25.656 1.00 39.28 111 THR A N 1
ATOM 855 C CA . THR A 1 111 ? -5.277 0.460 26.609 1.00 39.28 111 THR A CA 1
ATOM 856 C C . THR A 1 111 ? -6.752 0.808 26.382 1.00 39.28 111 THR A C 1
ATOM 858 O O . THR A 1 111 ? -7.062 1.487 25.402 1.00 39.28 111 THR A O 1
ATOM 861 N N . PRO A 1 112 ? -7.692 0.376 27.245 1.00 39.97 112 PRO A N 1
ATOM 862 C CA . PRO A 1 112 ? -9.071 0.827 27.151 1.00 39.97 112 PRO A CA 1
ATOM 863 C C . PRO A 1 112 ? -9.096 2.304 27.540 1.00 39.97 112 PRO A C 1
ATOM 865 O O . PRO A 1 112 ? -8.519 2.689 28.562 1.00 39.97 112 PRO A O 1
ATOM 868 N N . ALA A 1 113 ? -9.784 3.139 26.767 1.00 39.31 113 ALA A N 1
ATOM 869 C CA . ALA A 1 113 ? -10.165 4.441 27.286 1.00 39.31 113 ALA A CA 1
ATOM 870 C C . ALA A 1 113 ? -11.046 4.249 28.530 1.00 39.31 113 ALA A C 1
ATOM 872 O O . ALA A 1 113 ? -11.885 3.342 28.550 1.00 39.31 113 ALA A O 1
ATOM 873 N N . PRO A 1 114 ? -10.899 5.090 29.566 1.00 34.03 114 PRO A N 1
ATOM 874 C CA . PRO A 1 114 ? -11.904 5.176 30.605 1.00 34.03 114 PRO A CA 1
ATOM 875 C C . PRO A 1 114 ? -13.161 5.761 29.955 1.00 34.03 114 PRO A C 1
ATOM 877 O O . PRO A 1 114 ? -13.282 6.973 29.796 1.00 34.03 114 PRO A O 1
ATOM 880 N N . SER A 1 115 ? -14.083 4.900 29.528 1.00 35.53 115 SER A N 1
ATOM 881 C CA . SER A 1 115 ? -15.426 5.319 29.148 1.00 35.53 115 SER A CA 1
ATOM 882 C C . SER A 1 115 ? -16.070 5.956 30.376 1.00 35.53 115 SER A C 1
ATOM 884 O O . SER A 1 115 ? -16.347 5.284 31.374 1.00 35.53 115 SER A O 1
ATOM 886 N N . ALA A 1 116 ? -16.237 7.276 30.324 1.00 38.03 116 ALA A N 1
ATOM 887 C CA . ALA A 1 116 ? -17.145 7.970 31.211 1.00 38.03 116 ALA A CA 1
ATOM 888 C C . ALA A 1 116 ? -18.559 7.441 30.936 1.00 38.03 116 ALA A C 1
ATOM 890 O O . ALA A 1 116 ? -18.964 7.333 29.785 1.00 38.03 116 ALA A O 1
ATOM 891 N N . GLU A 1 117 ? -19.270 7.148 32.021 1.00 33.22 117 GLU A N 1
ATOM 892 C CA . GLU A 1 117 ? -20.644 6.637 32.089 1.00 33.22 117 GLU A CA 1
ATOM 893 C C . GLU A 1 117 ? -20.788 5.110 31.996 1.00 33.22 117 GLU A C 1
ATOM 895 O O . GLU A 1 117 ? -20.416 4.437 31.040 1.00 33.22 117 GLU A O 1
ATOM 900 N N . GLY A 1 118 ? -21.291 4.561 33.104 1.00 37.06 118 GLY A N 1
ATOM 901 C CA . GLY A 1 118 ? -21.435 3.137 33.333 1.00 37.06 118 GLY A CA 1
ATOM 902 C C . GLY A 1 118 ? -22.568 2.492 32.540 1.00 37.06 118 GLY A C 1
ATOM 903 O O . GLY A 1 118 ? -23.427 3.148 31.963 1.00 37.06 118 GLY A O 1
ATOM 904 N N . THR A 1 119 ? -22.587 1.163 32.639 1.00 31.89 119 THR A N 1
ATOM 905 C CA . THR A 1 119 ? -23.601 0.229 32.126 1.00 31.89 119 THR A CA 1
ATOM 906 C C . THR A 1 119 ? -23.569 -0.041 30.623 1.00 31.89 119 THR A C 1
ATOM 908 O O . THR A 1 119 ? -24.464 0.359 29.904 1.00 31.89 119 THR A O 1
ATOM 911 N N . VAL A 1 120 ? -22.584 -0.821 30.174 1.00 30.66 120 VAL A N 1
ATOM 912 C CA . VAL A 1 120 ? -22.754 -2.062 29.388 1.00 30.66 120 VAL A CA 1
ATOM 913 C C . VAL A 1 120 ? -21.450 -2.839 29.590 1.00 30.66 120 VAL A C 1
ATOM 915 O O . VAL A 1 120 ? -20.380 -2.236 29.611 1.00 30.66 120 VAL A O 1
ATOM 918 N N . GLU A 1 121 ? -21.522 -4.153 29.803 1.00 29.61 121 GLU A N 1
ATOM 919 C CA . GLU A 1 121 ? -20.348 -5.029 29.799 1.00 29.61 121 GLU A CA 1
ATOM 920 C C . GLU A 1 121 ? -19.612 -4.879 28.461 1.00 29.61 121 GLU A C 1
ATOM 922 O O . GLU A 1 121 ? -19.957 -5.507 27.460 1.00 29.61 121 GLU A O 1
ATOM 927 N N . ALA A 1 122 ? -18.614 -3.995 28.428 1.00 32.06 122 ALA A N 1
ATOM 928 C CA . ALA A 1 122 ? -17.687 -3.896 27.325 1.00 32.06 122 ALA A CA 1
ATOM 929 C C . ALA A 1 122 ? -16.926 -5.218 27.298 1.00 32.06 122 ALA A C 1
ATOM 931 O O . ALA A 1 122 ? -16.071 -5.476 28.148 1.00 32.06 122 ALA A O 1
ATOM 932 N N . GLN A 1 123 ? -17.280 -6.079 26.343 1.00 32.38 123 GLN A N 1
ATOM 933 C CA . GLN A 1 123 ? -16.442 -7.190 25.930 1.00 32.38 123 GLN A CA 1
ATOM 934 C C . GLN A 1 123 ? -15.101 -6.587 25.512 1.00 32.38 123 GLN A C 1
ATOM 936 O O . GLN A 1 123 ? -14.915 -6.167 24.368 1.00 32.38 123 GLN A O 1
ATOM 941 N N . GLY A 1 124 ? -14.177 -6.501 26.471 1.00 36.16 124 GLY A N 1
ATOM 942 C CA . GLY A 1 124 ? -12.786 -6.200 26.197 1.00 36.16 124 GLY A CA 1
ATOM 943 C C . GLY A 1 124 ? -12.305 -7.134 25.088 1.00 36.16 124 GLY A C 1
ATOM 944 O O . GLY A 1 124 ? -12.857 -8.229 24.918 1.00 36.16 124 GLY A O 1
ATOM 945 N N . PRO A 1 125 ? -11.334 -6.718 24.266 1.00 39.41 125 PRO A N 1
ATOM 946 C CA . PRO A 1 125 ? -10.758 -7.639 23.312 1.00 39.41 125 PRO A CA 1
ATOM 947 C C . PRO A 1 125 ? -10.338 -8.901 24.057 1.00 39.41 125 PRO A C 1
ATOM 949 O O . PRO A 1 125 ? -9.549 -8.812 24.991 1.00 39.41 125 PRO A O 1
ATOM 952 N N . GLU A 1 126 ? -10.936 -10.045 23.695 1.00 39.66 126 GLU A N 1
ATOM 953 C CA . GLU A 1 126 ? -10.410 -11.355 24.061 1.00 39.66 126 GLU A CA 1
ATOM 954 C C . GLU A 1 126 ? -8.932 -11.300 23.698 1.00 39.66 126 GLU A C 1
ATOM 956 O O . GLU A 1 126 ? -8.572 -11.273 22.519 1.00 39.66 126 GLU A O 1
ATOM 961 N N . VAL A 1 127 ? -8.091 -11.133 24.714 1.00 42.19 127 VAL A N 1
ATOM 962 C CA . VAL A 1 127 ? -6.650 -11.185 24.560 1.00 42.19 127 VAL A CA 1
ATOM 963 C C . VAL A 1 127 ? -6.406 -12.631 24.177 1.00 42.19 127 VAL A C 1
ATOM 965 O O . VAL A 1 127 ? -6.499 -13.518 25.024 1.00 42.19 127 VAL A O 1
ATOM 968 N N . GLU A 1 128 ? -6.223 -12.891 22.881 1.00 48.91 128 GLU A N 1
ATOM 969 C CA . GLU A 1 128 ? -5.783 -14.196 22.409 1.00 48.91 128 GLU A CA 1
ATOM 970 C C . GLU A 1 128 ? -4.443 -14.464 23.086 1.00 48.91 128 GLU A C 1
ATOM 972 O O . GLU A 1 128 ? -3.401 -13.947 22.684 1.00 48.91 128 GLU A O 1
ATOM 977 N N . GLU A 1 129 ? -4.477 -15.220 24.183 1.00 50.38 129 GLU A N 1
ATOM 978 C CA . GLU A 1 129 ? -3.263 -15.652 24.851 1.00 50.38 129 GLU A CA 1
ATOM 979 C C . GLU A 1 129 ? -2.392 -16.358 23.812 1.00 50.38 129 GLU A C 1
ATOM 981 O O . GLU A 1 129 ? -2.847 -17.277 23.121 1.00 50.38 129 GLU A O 1
ATOM 986 N N . ALA A 1 130 ? -1.142 -15.911 23.681 1.00 57.91 130 ALA A N 1
ATOM 987 C CA . ALA A 1 130 ? -0.176 -16.496 22.767 1.00 57.91 130 ALA A CA 1
ATOM 988 C C . ALA A 1 130 ? 0.128 -17.937 23.207 1.00 57.91 130 ALA A C 1
ATOM 990 O O . ALA A 1 130 ? 1.034 -18.203 23.992 1.00 57.91 130 ALA A O 1
ATOM 991 N N . LYS A 1 131 ? -0.664 -18.886 22.705 1.00 69.44 131 LYS A N 1
ATOM 992 C CA . LYS A 1 131 ? -0.593 -20.307 23.074 1.00 69.44 131 LYS A CA 1
ATOM 993 C C . LYS A 1 131 ? 0.526 -21.067 22.363 1.00 69.44 131 LYS A C 1
ATOM 995 O O . LYS A 1 131 ? 0.701 -22.259 22.611 1.00 69.44 131 LYS A O 1
ATOM 1000 N N . MET A 1 132 ? 1.268 -20.421 21.463 1.00 76.56 132 MET A N 1
ATOM 1001 C CA . MET A 1 132 ? 2.253 -21.095 20.621 1.00 76.56 132 MET A CA 1
ATOM 1002 C C . MET A 1 132 ? 3.681 -20.861 21.125 1.00 76.56 132 MET A C 1
ATOM 1004 O O . MET A 1 132 ? 4.124 -19.729 21.294 1.00 76.56 132 MET A O 1
ATOM 1008 N N . ASN A 1 133 ? 4.421 -21.952 21.345 1.00 89.69 133 ASN A N 1
ATOM 1009 C CA . ASN A 1 133 ? 5.827 -21.904 21.745 1.00 89.69 133 ASN A CA 1
ATOM 1010 C C . ASN A 1 133 ? 6.689 -21.262 20.632 1.00 89.69 133 ASN A C 1
ATOM 1012 O O . ASN A 1 133 ? 6.395 -21.420 19.444 1.00 89.69 133 ASN A O 1
ATOM 1016 N N . MET A 1 134 ? 7.788 -20.594 20.997 1.00 90.06 134 MET A N 1
ATOM 1017 C CA . MET A 1 134 ? 8.684 -19.876 20.076 1.00 90.06 134 MET A CA 1
ATOM 1018 C C . MET A 1 134 ? 9.200 -20.775 18.940 1.00 90.06 134 MET A C 1
ATOM 1020 O O . MET A 1 134 ? 9.255 -20.359 17.787 1.00 90.06 134 MET A O 1
ATOM 1024 N N . ALA A 1 135 ? 9.517 -22.037 19.248 1.00 91.88 135 ALA A N 1
ATOM 1025 C CA . ALA A 1 135 ? 9.963 -23.009 18.251 1.00 91.88 135 ALA A CA 1
ATOM 1026 C C . ALA A 1 135 ? 8.858 -23.364 17.239 1.00 91.88 135 ALA A C 1
ATOM 1028 O O . ALA A 1 135 ? 9.113 -23.396 16.037 1.00 91.88 135 ALA A O 1
ATOM 1029 N N . SER A 1 136 ? 7.623 -23.581 17.708 1.00 92.06 136 SER A N 1
ATOM 1030 C CA . SER A 1 136 ? 6.472 -23.818 16.825 1.00 92.06 136 SER A CA 1
ATOM 1031 C C . SER A 1 136 ? 6.126 -22.586 15.991 1.00 92.06 136 SER A C 1
ATOM 1033 O O . SER A 1 136 ? 5.819 -22.733 14.813 1.00 92.06 136 SER A O 1
ATOM 1035 N N . ALA A 1 137 ? 6.249 -21.381 16.557 1.00 92.44 137 ALA A N 1
ATOM 1036 C CA . ALA A 1 137 ? 6.053 -20.133 15.825 1.00 92.44 137 ALA A CA 1
ATOM 1037 C C . ALA A 1 137 ? 7.100 -19.936 14.725 1.00 92.44 137 ALA A C 1
ATOM 1039 O O . ALA A 1 137 ? 6.738 -19.674 13.581 1.00 92.44 137 ALA A O 1
ATOM 1040 N N . GLY A 1 138 ? 8.383 -20.138 15.042 1.00 94.31 138 GLY A N 1
ATOM 1041 C CA . GLY A 1 138 ? 9.463 -20.053 14.061 1.00 94.31 138 GLY A CA 1
ATOM 1042 C C . GLY A 1 138 ? 9.321 -21.082 12.938 1.00 94.31 138 GLY A C 1
ATOM 1043 O O . GLY A 1 138 ? 9.458 -20.734 11.766 1.00 94.31 138 GLY A O 1
ATOM 1044 N N . LEU A 1 139 ? 8.982 -22.332 13.276 1.00 95.25 139 LEU A N 1
ATOM 1045 C CA . LEU A 1 139 ? 8.773 -23.386 12.282 1.00 95.25 139 LEU A CA 1
ATOM 1046 C C . LEU A 1 139 ? 7.561 -23.097 11.386 1.00 95.25 139 LEU A C 1
ATOM 1048 O O . LEU A 1 139 ? 7.655 -23.249 10.167 1.00 95.25 139 LEU A O 1
ATOM 1052 N N . ALA A 1 140 ? 6.439 -22.666 11.969 1.00 94.06 140 ALA A N 1
ATOM 1053 C CA . ALA A 1 140 ? 5.239 -22.313 11.218 1.00 94.06 140 ALA A CA 1
ATOM 1054 C C . ALA A 1 140 ? 5.503 -21.136 10.269 1.00 94.06 140 ALA A C 1
ATOM 1056 O O . ALA A 1 140 ? 5.167 -21.222 9.089 1.00 94.06 140 ALA A O 1
ATOM 1057 N N . LEU A 1 141 ? 6.176 -20.084 10.750 1.00 93.94 141 LEU A N 1
ATOM 1058 C CA . LEU A 1 141 ? 6.520 -18.911 9.946 1.00 93.94 141 LEU A CA 1
ATOM 1059 C C . LEU A 1 141 ? 7.414 -19.282 8.758 1.00 93.94 141 LEU A C 1
ATOM 1061 O O . LEU A 1 141 ? 7.125 -18.890 7.628 1.00 93.94 141 LEU A O 1
ATOM 1065 N N . LEU A 1 142 ? 8.464 -20.078 8.988 1.00 96.06 142 LEU A N 1
ATOM 1066 C CA . LEU A 1 142 ? 9.354 -20.539 7.920 1.00 96.06 142 LEU A CA 1
ATOM 1067 C C . LEU A 1 142 ? 8.586 -21.385 6.899 1.00 96.06 142 LEU A C 1
ATOM 1069 O O . LEU A 1 142 ? 8.695 -21.149 5.698 1.00 96.06 142 LEU A O 1
ATOM 1073 N N . THR A 1 143 ? 7.762 -22.323 7.371 1.00 96.31 143 THR A N 1
ATOM 1074 C CA . THR A 1 143 ? 6.969 -23.212 6.507 1.00 96.31 143 THR A CA 1
ATOM 1075 C C . THR A 1 143 ? 6.018 -22.419 5.611 1.00 96.31 143 THR A C 1
ATOM 1077 O O . THR A 1 143 ? 6.019 -22.607 4.394 1.00 96.31 143 THR A O 1
ATOM 1080 N N . VAL A 1 144 ? 5.250 -21.484 6.182 1.00 95.25 144 VAL A N 1
ATOM 1081 C CA . VAL A 1 144 ? 4.328 -20.629 5.418 1.00 95.25 144 VAL A CA 1
ATOM 1082 C C . VAL A 1 144 ? 5.089 -19.725 4.450 1.00 95.25 144 VAL A C 1
ATOM 1084 O O . VAL A 1 144 ? 4.647 -19.558 3.316 1.00 95.25 144 VAL A O 1
ATOM 1087 N N . THR A 1 145 ? 6.253 -19.199 4.841 1.00 95.56 145 THR A N 1
ATOM 1088 C CA . THR A 1 145 ? 7.091 -18.361 3.966 1.00 95.56 145 THR A CA 1
ATOM 1089 C C . THR A 1 145 ? 7.564 -19.138 2.738 1.00 95.56 145 THR A C 1
ATOM 1091 O O . THR A 1 145 ? 7.453 -18.645 1.618 1.00 95.56 145 THR A O 1
ATOM 1094 N N . VAL A 1 146 ? 8.035 -20.376 2.920 1.00 97.12 146 VAL A N 1
ATOM 1095 C CA . VAL A 1 146 ? 8.482 -21.234 1.812 1.00 97.12 146 VAL A CA 1
ATOM 1096 C C . VAL A 1 146 ? 7.321 -21.559 0.872 1.00 97.12 146 VAL A C 1
ATOM 1098 O O . VAL A 1 146 ? 7.446 -21.376 -0.337 1.00 97.12 146 VAL A O 1
ATOM 1101 N N . ILE A 1 147 ? 6.174 -21.982 1.413 1.00 96.75 147 ILE A N 1
ATOM 1102 C CA . ILE A 1 147 ? 4.980 -22.285 0.608 1.00 96.75 147 ILE A CA 1
ATOM 1103 C C . ILE A 1 147 ? 4.520 -21.043 -0.166 1.00 96.75 147 ILE A C 1
ATOM 1105 O O . ILE A 1 147 ? 4.254 -21.126 -1.366 1.00 96.75 147 ILE A O 1
ATOM 1109 N N . THR A 1 148 ? 4.476 -19.886 0.496 1.00 93.81 148 THR A N 1
ATOM 1110 C CA . THR A 1 148 ? 4.082 -18.612 -0.121 1.00 93.81 148 THR A CA 1
ATOM 1111 C C . THR A 1 148 ? 5.051 -18.215 -1.229 1.00 93.81 148 THR A C 1
ATOM 1113 O O . THR A 1 148 ? 4.603 -17.771 -2.278 1.00 93.81 148 THR A O 1
ATOM 1116 N N . SER A 1 149 ? 6.359 -18.440 -1.056 1.00 95.25 149 SER A N 1
ATOM 1117 C CA . SER A 1 149 ? 7.361 -18.174 -2.095 1.00 95.25 149 SER A CA 1
ATOM 1118 C C . SER A 1 149 ? 7.121 -18.999 -3.363 1.00 95.25 149 SER A C 1
ATOM 1120 O O . SER A 1 149 ? 7.214 -18.450 -4.458 1.00 95.25 149 SER A O 1
ATOM 1122 N N . PHE A 1 150 ? 6.786 -20.290 -3.242 1.00 96.62 150 PHE A N 1
ATOM 1123 C CA . PHE A 1 150 ? 6.445 -21.121 -4.407 1.00 96.62 150 PHE A CA 1
ATOM 1124 C C . PHE A 1 150 ? 5.142 -20.667 -5.072 1.00 96.62 150 PHE A C 1
ATOM 1126 O O . PHE A 1 150 ? 5.070 -20.568 -6.295 1.00 96.62 150 PHE A O 1
ATOM 1133 N N . CYS A 1 151 ? 4.124 -20.341 -4.271 1.00 94.19 151 CYS A N 1
ATOM 1134 C CA . CYS A 1 151 ? 2.859 -19.826 -4.794 1.00 94.19 151 CYS A CA 1
ATOM 1135 C C . CYS A 1 151 ? 3.046 -18.480 -5.509 1.00 94.19 151 CYS A C 1
ATOM 1137 O O . CYS A 1 151 ? 2.414 -18.247 -6.535 1.00 94.19 151 CYS A O 1
ATOM 1139 N N . ALA A 1 152 ? 3.920 -17.610 -4.994 1.00 93.44 152 ALA A N 1
ATOM 1140 C CA . ALA A 1 152 ? 4.239 -16.323 -5.600 1.00 93.44 152 ALA A CA 1
ATOM 1141 C C . ALA A 1 152 ? 4.944 -16.487 -6.955 1.00 93.44 152 ALA A C 1
ATOM 1143 O O . ALA A 1 152 ? 4.608 -15.767 -7.891 1.00 93.44 152 ALA A O 1
ATOM 1144 N N . ASP A 1 153 ? 5.858 -17.451 -7.089 1.00 93.56 153 ASP A N 1
ATOM 1145 C CA . ASP A 1 153 ? 6.532 -17.739 -8.362 1.00 93.56 153 ASP A CA 1
ATOM 1146 C C . ASP A 1 153 ? 5.533 -18.208 -9.435 1.00 93.56 153 ASP A C 1
ATOM 1148 O O . ASP A 1 153 ? 5.478 -17.660 -10.538 1.00 93.56 153 ASP A O 1
ATOM 1152 N N . TRP A 1 154 ? 4.639 -19.140 -9.077 1.00 94.19 154 TRP A N 1
ATOM 1153 C CA . TRP A 1 154 ? 3.552 -19.575 -9.964 1.00 94.19 154 TRP A CA 1
ATOM 1154 C C . TRP A 1 154 ? 2.578 -18.448 -10.305 1.00 94.19 154 TRP A C 1
ATOM 1156 O O . TRP A 1 154 ? 2.147 -18.325 -11.453 1.00 94.19 154 TRP A O 1
ATOM 1166 N N . LEU A 1 155 ? 2.246 -17.603 -9.326 1.00 93.25 155 LEU A N 1
ATOM 1167 C CA . LEU A 1 155 ? 1.386 -16.447 -9.537 1.00 93.25 155 LEU A CA 1
ATOM 1168 C C . LEU A 1 155 ? 2.011 -15.492 -10.556 1.00 93.25 155 LEU A C 1
ATOM 1170 O O . LEU A 1 155 ? 1.339 -15.148 -11.524 1.00 93.25 155 LEU A O 1
ATOM 1174 N N . VAL A 1 156 ? 3.286 -15.122 -10.392 1.00 92.50 156 VAL A N 1
ATOM 1175 C CA . VAL A 1 156 ? 3.999 -14.217 -11.308 1.00 92.50 156 VAL A CA 1
ATOM 1176 C C . VAL A 1 156 ? 4.069 -14.795 -12.722 1.00 92.50 156 VAL A C 1
ATOM 1178 O O . VAL A 1 156 ? 3.782 -14.071 -13.676 1.00 92.50 156 VAL A O 1
ATOM 1181 N N . ALA A 1 157 ? 4.365 -16.091 -12.866 1.00 92.00 157 ALA A N 1
ATOM 1182 C CA . ALA A 1 157 ? 4.384 -16.760 -14.169 1.00 92.00 157 ALA A CA 1
ATOM 1183 C C . ALA A 1 157 ? 3.018 -16.703 -14.882 1.00 92.00 157 ALA A C 1
ATOM 1185 O O . ALA A 1 157 ? 2.955 -16.515 -16.095 1.00 92.00 157 ALA A O 1
ATOM 1186 N N . SER A 1 158 ? 1.916 -16.788 -14.129 1.00 92.31 158 SER A N 1
ATOM 1187 C CA . SER A 1 158 ? 0.556 -16.765 -14.685 1.00 92.31 158 SER A CA 1
ATOM 1188 C C . SER A 1 158 ? 0.056 -15.378 -15.116 1.00 92.31 158 SER A C 1
ATOM 1190 O O . SER A 1 158 ? -0.945 -15.294 -15.835 1.00 92.31 158 SER A O 1
ATOM 1192 N N . ILE A 1 159 ? 0.713 -14.285 -14.692 1.00 91.75 159 ILE A N 1
ATOM 1193 C CA . ILE A 1 159 ? 0.257 -12.911 -14.976 1.00 91.75 159 ILE A CA 1
ATOM 1194 C C . ILE A 1 159 ? 0.221 -12.656 -16.483 1.00 91.75 159 ILE A C 1
ATOM 1196 O O . ILE A 1 159 ? -0.762 -12.109 -16.981 1.00 91.75 159 ILE A O 1
ATOM 1200 N N . GLU A 1 160 ? 1.272 -13.058 -17.198 1.00 89.19 160 GLU A N 1
ATOM 1201 C CA . GLU A 1 160 ? 1.403 -12.828 -18.639 1.00 89.19 160 GLU A CA 1
ATOM 1202 C C . GLU A 1 160 ? 0.326 -13.584 -19.425 1.00 89.19 160 GLU A C 1
ATOM 1204 O O . GLU A 1 160 ? -0.465 -12.985 -20.152 1.00 89.19 160 GLU A O 1
ATOM 1209 N N . GLU A 1 161 ? 0.214 -14.891 -19.181 1.00 90.06 161 GLU A N 1
ATOM 1210 C CA . GLU A 1 161 ? -0.770 -15.752 -19.842 1.00 90.06 161 GLU A CA 1
ATOM 1211 C C . GLU A 1 161 ? -2.211 -15.297 -19.567 1.00 90.06 161 GLU A C 1
ATOM 1213 O O . GLU A 1 161 ? -3.067 -15.317 -20.455 1.00 90.06 161 GLU A O 1
ATOM 1218 N N . THR A 1 162 ? -2.494 -14.852 -18.339 1.00 89.75 162 THR A N 1
ATOM 1219 C CA . THR A 1 162 ? -3.820 -14.350 -17.951 1.00 89.75 162 THR A CA 1
ATOM 1220 C C . THR A 1 162 ? -4.131 -13.016 -18.626 1.00 89.75 162 THR A C 1
ATOM 1222 O O . THR A 1 162 ? -5.257 -12.819 -19.097 1.00 89.75 162 THR A O 1
ATOM 1225 N N . ALA A 1 163 ? -3.148 -12.113 -18.696 1.00 89.00 163 ALA A N 1
ATOM 1226 C CA . ALA A 1 163 ? -3.293 -10.818 -19.350 1.00 89.00 163 ALA A CA 1
ATOM 1227 C C . ALA A 1 163 ? -3.625 -10.980 -20.839 1.00 89.00 163 ALA A C 1
ATOM 1229 O O . ALA A 1 163 ? -4.568 -10.355 -21.329 1.00 89.00 163 ALA A O 1
ATOM 1230 N N . GLU A 1 164 ? -2.916 -11.870 -21.537 1.00 88.69 164 GLU A N 1
ATOM 1231 C CA . GLU A 1 164 ? -3.148 -12.15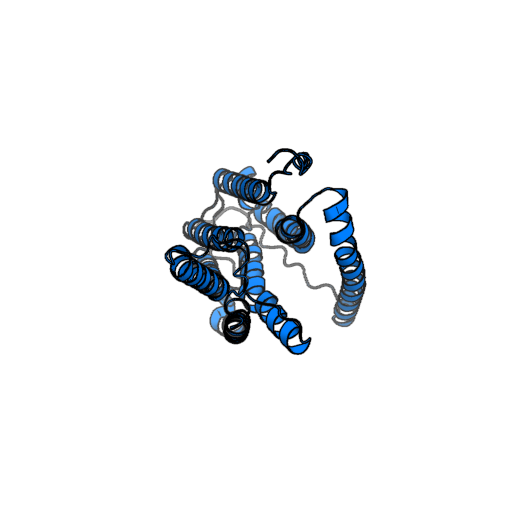5 -22.955 1.00 88.69 164 GLU A CA 1
ATOM 1232 C C . GLU A 1 164 ? -4.492 -12.859 -23.185 1.00 88.69 164 GLU A C 1
ATOM 1234 O O . GLU A 1 164 ? -5.321 -12.387 -23.969 1.00 88.69 164 GLU A O 1
ATOM 1239 N N . LYS A 1 165 ? -4.760 -13.952 -22.456 1.00 90.44 165 LYS A N 1
ATOM 1240 C CA . LYS A 1 165 ? -5.952 -14.793 -22.659 1.00 90.44 165 LYS A CA 1
ATOM 1241 C C . LYS A 1 165 ? -7.263 -14.052 -22.415 1.00 90.44 165 LYS A C 1
ATOM 1243 O O . LYS A 1 165 ? -8.223 -14.249 -23.158 1.00 90.44 165 LYS A O 1
ATOM 1248 N N . TYR A 1 166 ? -7.323 -13.228 -21.371 1.00 86.75 166 TYR A N 1
ATOM 1249 C CA . TYR A 1 166 ? -8.530 -12.475 -21.022 1.00 86.75 166 TYR A CA 1
ATOM 1250 C C . TYR A 1 166 ? -8.507 -11.031 -21.538 1.00 86.75 166 TYR A C 1
ATOM 1252 O O . TYR A 1 166 ? -9.455 -10.287 -21.285 1.00 86.75 166 TYR A O 1
ATOM 1260 N N . SER A 1 167 ? -7.451 -10.633 -22.265 1.00 87.31 167 SER A N 1
ATOM 1261 C CA . SER A 1 167 ? -7.242 -9.255 -22.734 1.00 87.31 167 SER A CA 1
ATOM 1262 C C . SER A 1 167 ? -7.373 -8.230 -21.598 1.00 87.31 167 SER A C 1
ATOM 1264 O O . SER A 1 167 ? -7.977 -7.166 -21.753 1.00 87.31 167 SER A O 1
ATOM 1266 N N . ILE A 1 168 ? -6.838 -8.580 -20.424 1.00 86.25 168 ILE A N 1
ATOM 1267 C CA . ILE A 1 168 ? -6.831 -7.725 -19.236 1.00 86.25 168 ILE A CA 1
ATOM 1268 C C . ILE A 1 168 ? -5.446 -7.076 -19.133 1.00 86.25 168 ILE A C 1
ATOM 1270 O O . ILE A 1 168 ? -4.438 -7.775 -19.170 1.00 86.25 168 ILE A O 1
ATOM 1274 N N . PRO A 1 169 ? -5.353 -5.751 -18.967 1.00 85.75 169 PRO A N 1
ATOM 1275 C CA . PRO A 1 169 ? -4.070 -5.068 -18.835 1.00 85.75 169 PRO A CA 1
ATOM 1276 C C . PRO A 1 169 ? -3.287 -5.538 -17.611 1.00 85.75 169 PRO A C 1
ATOM 1278 O O . PRO A 1 169 ? -3.837 -5.627 -16.513 1.00 85.75 169 PRO A O 1
ATOM 1281 N N . ARG A 1 170 ? -1.973 -5.733 -17.770 1.00 85.62 170 ARG A N 1
ATOM 1282 C CA . ARG A 1 170 ? -1.076 -6.117 -16.665 1.00 85.62 170 ARG A CA 1
ATOM 1283 C C . ARG A 1 170 ? -1.136 -5.127 -15.495 1.00 85.62 170 ARG A C 1
ATOM 1285 O O . ARG A 1 170 ? -1.104 -5.548 -14.344 1.00 85.62 170 ARG A O 1
ATOM 1292 N N . ALA A 1 171 ? -1.312 -3.834 -15.785 1.00 84.06 171 ALA A N 1
ATOM 1293 C CA . ALA A 1 171 ? -1.509 -2.797 -14.771 1.00 84.06 171 ALA A CA 1
ATOM 1294 C C . ALA A 1 171 ? -2.774 -3.034 -13.925 1.00 84.06 171 ALA A C 1
ATOM 1296 O O . ALA A 1 171 ? -2.724 -2.894 -12.711 1.00 84.06 171 ALA A O 1
ATOM 1297 N N . PHE A 1 172 ? -3.886 -3.480 -14.523 1.00 87.12 172 PHE A N 1
ATOM 1298 C CA . PHE A 1 172 ? -5.103 -3.817 -13.775 1.00 87.12 172 PHE A CA 1
ATOM 1299 C C . PHE A 1 172 ? -4.887 -5.035 -12.864 1.00 87.12 172 PHE A C 1
ATOM 1301 O O . PHE A 1 172 ? -5.328 -5.036 -11.715 1.00 87.12 172 PHE A O 1
ATOM 1308 N N . ILE A 1 173 ? -4.171 -6.056 -13.350 1.00 90.31 173 ILE A N 1
ATOM 1309 C CA . ILE A 1 173 ? -3.806 -7.225 -12.536 1.00 90.31 173 ILE A CA 1
ATOM 1310 C C . ILE A 1 173 ? -2.947 -6.782 -11.343 1.00 90.31 173 ILE A C 1
ATOM 1312 O O . ILE A 1 173 ? -3.252 -7.138 -10.207 1.00 90.31 173 ILE A O 1
ATOM 1316 N N . GLY A 1 174 ? -1.918 -5.967 -11.592 1.00 88.94 174 GLY A N 1
ATOM 1317 C CA . GLY A 1 174 ? -0.990 -5.489 -10.568 1.00 88.94 174 GLY A CA 1
ATOM 1318 C C . GLY A 1 174 ? -1.596 -4.519 -9.553 1.00 88.94 174 GLY A C 1
ATOM 1319 O O . GLY A 1 174 ? -1.253 -4.587 -8.378 1.00 88.94 174 GLY A O 1
ATOM 1320 N N . LEU A 1 175 ? -2.503 -3.641 -9.985 1.00 88.69 175 LEU A N 1
ATOM 1321 C CA . LEU A 1 175 ? -3.091 -2.591 -9.151 1.00 88.69 175 LEU A CA 1
ATOM 1322 C C . LEU A 1 175 ? -4.341 -3.053 -8.390 1.00 88.69 175 LEU A C 1
ATOM 1324 O O . LEU A 1 175 ? -4.555 -2.634 -7.256 1.00 88.69 175 LEU A O 1
ATOM 1328 N N . ILE A 1 176 ? -5.184 -3.885 -9.010 1.00 90.94 176 ILE A N 1
ATOM 1329 C CA . ILE A 1 176 ? -6.484 -4.278 -8.448 1.00 90.94 176 ILE A CA 1
ATOM 1330 C C . ILE A 1 176 ? -6.458 -5.722 -7.952 1.00 90.94 176 ILE A C 1
ATOM 1332 O O . ILE A 1 176 ? -6.759 -5.971 -6.788 1.00 90.94 176 ILE A O 1
ATOM 1336 N N . LEU A 1 177 ? -6.102 -6.686 -8.807 1.00 89.88 177 LEU A N 1
ATOM 1337 C CA . LEU A 1 177 ? -6.255 -8.108 -8.471 1.00 89.88 177 LEU A CA 1
ATOM 1338 C C . LEU A 1 177 ? -5.216 -8.598 -7.458 1.00 89.88 177 LEU A C 1
ATOM 1340 O O . LEU A 1 177 ? -5.587 -9.252 -6.483 1.00 89.88 177 LEU A O 1
ATOM 1344 N N . LEU A 1 178 ? -3.933 -8.286 -7.667 1.00 91.62 178 LEU A N 1
ATOM 1345 C CA . LEU A 1 178 ? -2.864 -8.753 -6.782 1.00 91.62 178 LEU A CA 1
ATOM 1346 C C . LEU A 1 178 ? -3.017 -8.219 -5.350 1.00 91.62 178 LEU A C 1
ATOM 1348 O O . LEU A 1 178 ? -3.022 -9.049 -4.441 1.00 91.62 178 LEU A O 1
ATOM 1352 N N . PRO A 1 179 ? -3.215 -6.907 -5.102 1.00 91.25 179 PRO A N 1
ATOM 1353 C CA . PRO A 1 179 ? -3.350 -6.401 -3.737 1.00 91.25 179 PRO A CA 1
ATOM 1354 C C . PRO A 1 179 ? -4.622 -6.903 -3.053 1.00 91.25 179 PRO A C 1
ATOM 1356 O O . PRO A 1 179 ? -4.610 -7.164 -1.853 1.00 91.25 179 PRO A O 1
ATOM 1359 N N . LEU A 1 180 ? -5.710 -7.092 -3.810 1.00 90.50 180 LEU A N 1
ATOM 1360 C CA . LEU A 1 180 ? -6.962 -7.623 -3.273 1.00 90.50 180 LEU A CA 1
ATOM 1361 C C . LEU A 1 180 ? -6.779 -9.029 -2.691 1.00 90.50 180 LEU A C 1
ATOM 1363 O O . LEU A 1 180 ? -7.281 -9.300 -1.603 1.00 90.50 180 LEU A O 1
ATOM 1367 N N . VAL A 1 181 ? -6.077 -9.912 -3.409 1.00 89.31 181 VAL A N 1
ATOM 1368 C CA . VAL A 1 181 ? -5.832 -11.293 -2.964 1.00 89.31 181 VAL A CA 1
ATOM 1369 C C . VAL A 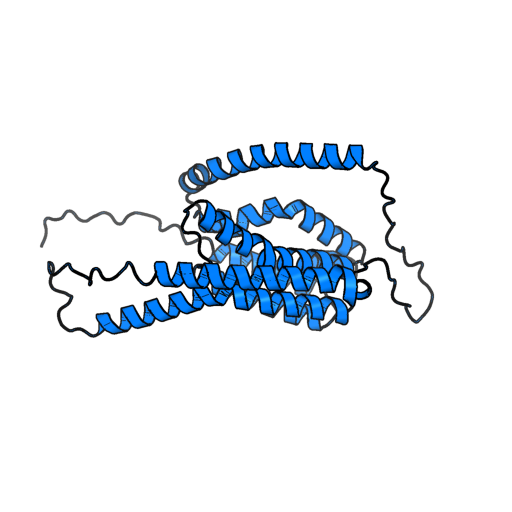1 181 ? -4.724 -11.347 -1.914 1.00 89.31 181 VAL A C 1
ATOM 1371 O O . VAL A 1 181 ? -4.891 -12.019 -0.898 1.00 89.31 181 VAL A O 1
ATOM 1374 N N . ALA A 1 182 ? -3.622 -10.620 -2.121 1.00 89.38 182 ALA A N 1
ATOM 1375 C CA . ALA A 1 182 ? -2.478 -10.616 -1.209 1.00 89.38 182 ALA A CA 1
ATOM 1376 C C . ALA A 1 182 ? -2.850 -10.109 0.193 1.00 89.38 182 ALA A C 1
ATOM 1378 O O . ALA A 1 182 ? -2.392 -10.669 1.185 1.00 89.38 182 ALA A O 1
ATOM 1379 N N . ASN A 1 183 ? -3.745 -9.119 0.272 1.00 91.31 183 ASN A N 1
ATOM 1380 C CA . ASN A 1 183 ? -4.168 -8.511 1.535 1.00 91.31 183 ASN A CA 1
ATOM 1381 C C . ASN A 1 183 ? -5.552 -9.007 1.994 1.00 91.31 183 ASN A C 1
ATOM 1383 O O . ASN A 1 183 ? -6.150 -8.441 2.910 1.00 91.31 183 ASN A O 1
ATOM 1387 N N . ALA A 1 184 ? -6.093 -10.068 1.380 1.00 89.75 184 ALA A N 1
ATOM 1388 C CA . ALA A 1 184 ? -7.441 -10.558 1.674 1.00 89.75 184 ALA A CA 1
ATOM 1389 C C . ALA A 1 184 ? -7.615 -10.953 3.148 1.00 89.75 184 ALA A C 1
ATOM 1391 O O . ALA A 1 184 ? -8.642 -10.643 3.750 1.00 89.75 184 ALA A O 1
ATOM 1392 N N . ALA A 1 185 ? -6.609 -11.605 3.739 1.00 87.75 185 ALA A N 1
ATOM 1393 C CA . ALA A 1 185 ? -6.647 -12.005 5.143 1.00 87.75 185 ALA A CA 1
ATOM 1394 C C . ALA A 1 185 ? -6.763 -10.786 6.076 1.00 87.75 185 ALA A C 1
ATOM 1396 O O . ALA A 1 185 ? -7.620 -10.779 6.958 1.00 87.75 185 ALA A O 1
ATOM 1397 N N . GLU A 1 186 ? -5.974 -9.734 5.832 1.00 87.00 186 GLU A N 1
ATOM 1398 C CA . GLU A 1 186 ? -6.029 -8.474 6.589 1.00 87.00 186 GLU A CA 1
ATOM 1399 C C . GLU A 1 186 ? -7.365 -7.744 6.399 1.00 87.00 186 GLU A C 1
ATOM 1401 O O . GLU A 1 186 ? -7.932 -7.201 7.348 1.00 87.00 186 GLU A O 1
ATOM 1406 N N . HIS A 1 187 ? -7.917 -7.756 5.183 1.00 90.00 187 HIS A N 1
ATOM 1407 C CA . HIS A 1 187 ? -9.234 -7.177 4.924 1.00 90.00 187 HIS A CA 1
ATOM 1408 C C . HIS A 1 187 ? -10.337 -7.908 5.695 1.00 90.00 187 HIS A C 1
ATOM 1410 O O . HIS A 1 187 ? -11.213 -7.263 6.270 1.00 90.00 187 HIS A O 1
ATOM 1416 N N . VAL A 1 188 ? -10.301 -9.242 5.730 1.00 90.88 188 VAL A N 1
ATOM 1417 C CA . VAL A 1 188 ? -11.291 -10.046 6.457 1.00 90.88 188 VAL A CA 1
ATOM 1418 C C . VAL A 1 188 ? -11.194 -9.799 7.960 1.00 90.88 188 VAL A C 1
ATOM 1420 O O . VAL A 1 188 ? -12.226 -9.581 8.596 1.00 90.88 188 VAL A O 1
ATOM 1423 N N . THR A 1 189 ? -9.985 -9.775 8.532 1.00 87.81 189 THR A N 1
ATOM 1424 C CA . THR A 1 189 ? -9.805 -9.498 9.967 1.00 87.81 189 THR A CA 1
ATOM 1425 C C . THR A 1 189 ? -10.244 -8.080 10.323 1.00 87.81 189 THR A C 1
ATOM 1427 O O . THR A 1 189 ? -11.003 -7.909 11.274 1.00 87.81 189 THR A O 1
ATOM 1430 N N . SER A 1 190 ? -9.874 -7.079 9.519 1.00 89.69 190 SER A N 1
ATOM 1431 C CA . SER A 1 190 ? -10.314 -5.686 9.674 1.00 89.69 190 SER A CA 1
ATOM 1432 C C . SER A 1 190 ? -11.844 -5.559 9.645 1.00 89.69 190 SER A C 1
ATOM 1434 O O . SER A 1 190 ? -12.445 -4.976 10.545 1.00 89.69 190 SER A O 1
ATOM 1436 N N . VAL A 1 191 ? -12.513 -6.161 8.656 1.00 91.81 191 VAL A N 1
ATOM 1437 C CA . VAL A 1 191 ? -13.984 -6.129 8.541 1.00 91.81 191 VAL A CA 1
ATOM 1438 C C . VAL A 1 191 ? -14.655 -6.835 9.719 1.00 91.81 191 VAL A C 1
ATOM 1440 O O . VAL A 1 191 ? -15.646 -6.336 10.252 1.00 91.81 191 VAL A O 1
ATOM 1443 N N . TRP A 1 192 ? -14.117 -7.976 10.151 1.00 88.44 192 TRP A N 1
ATOM 1444 C CA . TRP A 1 192 ? -14.642 -8.715 11.296 1.00 88.44 192 TRP A CA 1
ATOM 1445 C C . TRP A 1 192 ? -14.498 -7.932 12.607 1.00 88.44 192 TRP A C 1
ATOM 1447 O O . TRP A 1 192 ? -15.424 -7.907 13.416 1.00 88.44 192 TRP A O 1
ATOM 1457 N N . MET A 1 193 ? -13.370 -7.247 12.807 1.00 86.56 193 MET A N 1
ATOM 1458 C CA . MET A 1 193 ? -13.147 -6.381 13.968 1.00 86.56 193 MET A CA 1
ATOM 1459 C C . MET A 1 193 ? -14.084 -5.171 13.958 1.00 86.56 193 MET A C 1
ATOM 1461 O O . MET A 1 193 ? -14.659 -4.847 14.996 1.00 86.56 193 MET A O 1
ATOM 1465 N N . ALA A 1 194 ? -14.324 -4.566 12.794 1.00 88.06 194 ALA A N 1
ATOM 1466 C CA . ALA A 1 194 ? -15.293 -3.483 12.653 1.00 88.06 194 ALA A CA 1
ATOM 1467 C C . ALA A 1 194 ? -16.728 -3.931 12.965 1.00 88.06 194 ALA A C 1
ATOM 1469 O O . ALA A 1 194 ? -17.462 -3.209 13.635 1.00 88.06 194 ALA A O 1
ATOM 1470 N N . ALA A 1 195 ? -17.115 -5.142 12.547 1.00 87.38 195 ALA A N 1
ATOM 1471 C CA . ALA A 1 195 ? -18.413 -5.726 12.893 1.00 87.38 195 ALA A CA 1
ATOM 1472 C C . ALA A 1 195 ? -18.563 -6.000 14.403 1.00 87.38 195 ALA A C 1
ATOM 1474 O O . ALA A 1 195 ? -19.677 -6.032 14.916 1.00 87.38 195 ALA A O 1
ATOM 1475 N N . LYS A 1 196 ? -17.445 -6.164 15.121 1.00 87.06 196 LYS A N 1
ATOM 1476 C CA . LYS A 1 196 ? -17.381 -6.292 16.586 1.00 87.06 196 LYS A CA 1
ATOM 1477 C C . LYS A 1 196 ? -17.198 -4.957 17.313 1.00 87.06 196 LYS A C 1
ATOM 1479 O O . LYS A 1 196 ? -16.762 -4.961 18.460 1.00 87.06 196 LYS A O 1
ATOM 1484 N N . ASP A 1 197 ? -17.489 -3.836 16.655 1.00 83.88 197 ASP A N 1
ATOM 1485 C CA . ASP A 1 197 ? -17.378 -2.489 17.228 1.00 83.88 197 ASP A CA 1
ATOM 1486 C C . ASP A 1 197 ? -15.946 -2.076 17.620 1.00 83.88 197 ASP A C 1
ATOM 1488 O O . ASP A 1 197 ? -15.730 -1.126 18.363 1.00 83.88 197 ASP A O 1
ATOM 1492 N N . LYS A 1 198 ? -14.928 -2.760 17.087 1.00 85.00 198 LYS A N 1
ATOM 1493 C CA . LYS A 1 198 ? -13.512 -2.434 17.314 1.00 85.00 198 LYS A CA 1
ATOM 1494 C C . LYS A 1 198 ? -12.977 -1.611 16.149 1.00 85.00 198 LYS A C 1
ATOM 1496 O O . LYS A 1 198 ? -12.091 -2.049 15.405 1.00 85.00 198 LYS A O 1
ATOM 1501 N N . MET A 1 199 ? -13.558 -0.426 15.959 1.00 85.94 199 MET A N 1
ATOM 1502 C CA . MET A 1 199 ? -13.197 0.449 14.840 1.00 85.94 199 MET A CA 1
ATOM 1503 C C . MET A 1 199 ? -11.765 0.991 14.968 1.00 85.94 199 MET A C 1
ATOM 1505 O O . MET A 1 199 ? -11.050 1.046 13.973 1.00 85.94 199 MET A O 1
ATOM 1509 N N . ASP A 1 200 ? -11.290 1.254 16.187 1.00 84.25 200 ASP A N 1
ATOM 1510 C CA . ASP A 1 200 ? -9.891 1.625 16.455 1.00 84.25 200 ASP A CA 1
ATOM 1511 C C . ASP A 1 200 ? -8.886 0.630 15.872 1.00 84.25 200 ASP A C 1
ATOM 1513 O O . ASP A 1 200 ? -7.975 0.991 15.126 1.00 84.25 200 ASP A O 1
ATOM 1517 N N . LEU A 1 201 ? -9.091 -0.655 16.168 1.00 83.75 201 LEU A N 1
ATOM 1518 C CA . LEU A 1 201 ? -8.217 -1.727 15.706 1.00 83.75 201 LEU A CA 1
ATOM 1519 C C . LEU A 1 201 ? -8.296 -1.892 14.184 1.00 83.75 201 LEU A C 1
ATOM 1521 O O . LEU A 1 201 ? -7.290 -2.116 13.518 1.00 83.75 201 LEU A O 1
ATOM 1525 N N . THR A 1 202 ? -9.492 -1.711 13.627 1.00 88.44 202 THR A N 1
ATOM 1526 C CA . THR A 1 202 ? -9.742 -1.730 12.182 1.00 88.44 202 THR A CA 1
ATOM 1527 C C . THR A 1 202 ? -8.940 -0.644 11.461 1.00 88.44 202 THR A C 1
ATOM 1529 O O . THR A 1 202 ? -8.279 -0.932 10.459 1.00 88.44 202 THR A O 1
ATOM 1532 N N . ILE A 1 203 ? -8.984 0.589 11.976 1.00 88.88 203 ILE A N 1
ATOM 1533 C CA . ILE A 1 203 ? -8.242 1.737 11.447 1.00 88.88 203 ILE A CA 1
ATOM 1534 C C . ILE A 1 203 ? -6.736 1.525 11.601 1.00 88.88 203 ILE A C 1
ATOM 1536 O O . ILE A 1 203 ? -5.990 1.756 10.648 1.00 88.88 203 ILE A O 1
ATOM 1540 N N . ALA A 1 204 ? -6.288 1.032 12.758 1.00 85.38 204 ALA A N 1
ATOM 1541 C CA . ALA A 1 204 ? -4.881 0.744 13.011 1.00 85.38 204 ALA A CA 1
ATOM 1542 C C . ALA A 1 204 ? -4.315 -0.294 12.028 1.00 85.38 204 ALA A C 1
ATOM 1544 O O . ALA A 1 204 ? -3.237 -0.080 11.475 1.00 85.38 204 ALA A O 1
ATOM 1545 N N . ILE A 1 205 ? -5.056 -1.375 11.748 1.00 87.31 205 ILE A N 1
ATOM 1546 C CA . ILE A 1 205 ? -4.663 -2.396 10.763 1.00 87.31 205 ILE A CA 1
ATOM 1547 C C . ILE A 1 205 ? -4.556 -1.779 9.360 1.00 87.31 205 ILE A C 1
ATOM 1549 O O . ILE A 1 205 ? -3.532 -1.934 8.695 1.00 87.31 205 ILE A O 1
ATOM 1553 N N . ALA A 1 206 ? -5.579 -1.040 8.916 1.00 89.38 206 ALA A N 1
ATOM 1554 C CA . ALA A 1 206 ? -5.630 -0.498 7.557 1.00 89.38 206 ALA A CA 1
ATOM 1555 C C . ALA A 1 206 ? -4.577 0.599 7.302 1.00 89.38 206 ALA A C 1
ATOM 1557 O O . ALA A 1 206 ? -3.840 0.550 6.310 1.00 89.38 206 ALA A O 1
ATOM 1558 N N . ILE A 1 207 ? -4.479 1.586 8.198 1.00 89.50 207 ILE A N 1
ATOM 1559 C CA . ILE A 1 207 ? -3.509 2.682 8.071 1.00 89.50 207 ILE A CA 1
ATOM 1560 C C . ILE A 1 207 ? -2.089 2.164 8.322 1.00 89.50 207 ILE A C 1
ATOM 1562 O O . ILE A 1 207 ? -1.171 2.542 7.598 1.00 89.50 207 ILE A O 1
ATOM 1566 N N . GLY A 1 208 ? -1.899 1.268 9.295 1.00 88.25 208 GLY A N 1
ATOM 1567 C CA . GLY A 1 208 ? -0.599 0.668 9.598 1.00 88.25 208 GLY A CA 1
ATOM 1568 C C . GLY A 1 208 ? -0.009 -0.087 8.406 1.00 88.25 208 GLY A C 1
ATOM 1569 O O . GLY A 1 208 ? 1.134 0.177 8.030 1.00 88.25 208 GLY A O 1
ATOM 1570 N N . SER A 1 209 ? -0.804 -0.949 7.761 1.00 89.69 209 SER A N 1
ATOM 1571 C CA . SER A 1 209 ? -0.409 -1.662 6.533 1.00 89.69 209 SER A CA 1
ATOM 1572 C C . SER A 1 209 ? -0.057 -0.677 5.404 1.00 89.69 209 SER A C 1
ATOM 1574 O O . SER A 1 209 ? 0.990 -0.791 4.766 1.00 89.69 209 SER A O 1
ATOM 1576 N N . SER A 1 210 ? -0.843 0.394 5.239 1.00 92.25 210 SER A N 1
ATOM 1577 C CA . SER A 1 210 ? -0.585 1.437 4.231 1.00 92.25 210 SER A CA 1
ATOM 1578 C C . SER A 1 210 ? 0.728 2.201 4.468 1.00 92.25 210 SER A C 1
ATOM 1580 O O . SER A 1 210 ? 1.489 2.417 3.523 1.00 92.25 210 SER A O 1
ATOM 1582 N N . ILE A 1 211 ? 1.034 2.570 5.721 1.00 91.56 211 ILE A N 1
ATOM 1583 C CA . ILE A 1 211 ? 2.312 3.205 6.095 1.00 91.56 211 ILE A CA 1
ATOM 1584 C C . ILE A 1 211 ? 3.481 2.262 5.802 1.00 91.56 211 ILE A C 1
ATOM 1586 O O . ILE A 1 211 ? 4.496 2.700 5.259 1.00 91.56 211 ILE A O 1
ATOM 1590 N N . GLN A 1 212 ? 3.363 0.974 6.139 1.00 92.75 212 GLN A N 1
ATOM 1591 C CA . GLN A 1 212 ? 4.421 -0.006 5.877 1.00 92.75 212 GLN A CA 1
ATOM 1592 C C . GLN A 1 212 ? 4.675 -0.166 4.377 1.00 92.75 212 GLN A C 1
ATOM 1594 O O . GLN A 1 212 ? 5.829 -0.176 3.944 1.00 92.75 212 GLN A O 1
ATOM 1599 N N . ILE A 1 213 ? 3.623 -0.230 3.559 1.00 93.25 213 ILE A N 1
ATOM 1600 C CA . ILE A 1 213 ? 3.784 -0.333 2.107 1.00 93.25 213 ILE A CA 1
ATOM 1601 C C . ILE A 1 213 ? 4.496 0.910 1.548 1.00 93.25 213 ILE A C 1
ATOM 1603 O O . ILE A 1 213 ? 5.446 0.765 0.774 1.00 93.25 213 ILE A O 1
ATOM 1607 N N . SER A 1 214 ? 4.094 2.119 1.960 1.00 93.81 214 SER A N 1
ATOM 1608 C CA . SER A 1 214 ? 4.631 3.373 1.412 1.00 93.81 214 SER A CA 1
ATOM 1609 C C . SER A 1 214 ? 6.046 3.714 1.892 1.00 93.81 214 SER A C 1
ATOM 1611 O O . SER A 1 214 ? 6.856 4.214 1.113 1.00 93.81 214 SER A O 1
ATOM 1613 N N . THR A 1 215 ? 6.362 3.461 3.165 1.00 93.38 215 THR A N 1
ATOM 1614 C CA . THR A 1 215 ? 7.642 3.864 3.779 1.00 93.38 215 THR A CA 1
ATOM 1615 C C . THR A 1 215 ? 8.687 2.756 3.803 1.00 93.38 215 THR A C 1
ATOM 1617 O O . THR A 1 215 ? 9.880 3.055 3.837 1.00 93.38 215 THR A O 1
ATOM 1620 N N . PHE A 1 216 ? 8.265 1.489 3.749 1.00 95.56 216 PHE A N 1
ATOM 1621 C CA . PHE A 1 216 ? 9.162 0.339 3.825 1.00 95.56 216 PHE A CA 1
ATOM 1622 C C . PHE A 1 216 ? 9.153 -0.502 2.552 1.00 95.56 216 PHE A C 1
ATOM 1624 O O . PHE A 1 216 ? 10.173 -0.557 1.870 1.00 95.56 216 PHE A O 1
ATOM 1631 N N . VAL A 1 217 ? 8.029 -1.132 2.200 1.00 95.00 217 VAL A N 1
ATOM 1632 C CA . VAL A 1 217 ? 8.000 -2.158 1.141 1.00 95.00 217 VAL A CA 1
ATOM 1633 C C . VAL A 1 217 ? 8.379 -1.581 -0.222 1.00 95.00 217 VAL A C 1
ATOM 1635 O O . VAL A 1 217 ? 9.308 -2.080 -0.855 1.00 95.00 217 VAL A O 1
ATOM 1638 N N . VAL A 1 218 ? 7.707 -0.520 -0.678 1.00 94.69 218 VAL A N 1
ATOM 1639 C CA . VAL A 1 218 ? 7.974 0.075 -1.999 1.00 94.69 218 VAL A CA 1
ATOM 1640 C C . VAL A 1 218 ? 9.407 0.635 -2.097 1.00 94.69 218 VAL A C 1
ATOM 1642 O O . VAL A 1 218 ? 10.118 0.269 -3.037 1.00 94.69 218 VAL A O 1
ATOM 1645 N N . PRO A 1 219 ? 9.898 1.441 -1.134 1.00 95.75 219 PRO A N 1
ATOM 1646 C CA . PRO A 1 219 ? 11.291 1.893 -1.115 1.00 95.75 219 PRO A CA 1
ATOM 1647 C C . PRO A 1 219 ? 12.318 0.757 -1.081 1.00 95.75 219 PRO A C 1
ATOM 1649 O O . PRO A 1 219 ? 13.331 0.806 -1.783 1.00 95.75 219 PRO A O 1
ATOM 1652 N N . LEU A 1 220 ? 12.058 -0.288 -0.289 1.00 96.88 220 LEU A N 1
ATOM 1653 C CA . LEU A 1 220 ? 12.935 -1.450 -0.207 1.00 96.88 220 LEU A CA 1
ATOM 1654 C C . LEU A 1 220 ? 13.022 -2.163 -1.557 1.00 96.88 220 LEU A C 1
ATOM 1656 O O . LEU A 1 220 ? 14.122 -2.508 -1.981 1.00 96.88 220 LEU A O 1
ATOM 1660 N N . LEU A 1 221 ? 11.899 -2.331 -2.263 1.00 95.31 221 LEU A N 1
ATOM 1661 C CA . LEU A 1 221 ? 11.884 -2.935 -3.596 1.00 95.31 221 LEU A CA 1
ATOM 1662 C C . LEU A 1 221 ? 12.741 -2.145 -4.592 1.00 95.31 221 LEU A C 1
ATOM 1664 O O . LEU A 1 221 ? 13.458 -2.757 -5.383 1.00 95.31 221 LEU A O 1
ATOM 1668 N N . VAL A 1 222 ? 12.737 -0.808 -4.536 1.00 95.81 222 VAL A N 1
ATOM 1669 C CA . VAL A 1 222 ? 13.602 0.033 -5.388 1.00 95.81 222 VAL A CA 1
ATOM 1670 C C . VAL A 1 222 ? 15.082 -0.213 -5.096 1.00 95.81 222 VAL A C 1
ATOM 1672 O O . VAL A 1 222 ? 15.877 -0.346 -6.030 1.00 95.81 222 VAL A O 1
ATOM 1675 N N . LEU A 1 223 ? 15.468 -0.332 -3.822 1.00 96.12 223 LEU A N 1
ATOM 1676 C CA . LEU A 1 223 ? 16.853 -0.642 -3.454 1.00 96.12 223 LEU A CA 1
ATOM 1677 C C . LEU A 1 223 ? 17.253 -2.076 -3.815 1.00 96.12 223 LEU A C 1
ATOM 1679 O O . LEU A 1 223 ? 18.356 -2.290 -4.312 1.00 96.12 223 LEU A O 1
ATOM 1683 N N . VAL A 1 224 ? 16.361 -3.052 -3.633 1.00 96.44 224 VAL A N 1
ATOM 1684 C CA . VAL A 1 224 ? 16.585 -4.436 -4.081 1.00 96.44 224 VAL A CA 1
ATOM 1685 C C . VAL A 1 224 ? 16.749 -4.480 -5.600 1.00 96.44 224 VAL A C 1
ATOM 1687 O O . VAL A 1 224 ? 17.677 -5.118 -6.093 1.00 96.44 224 VAL A O 1
ATOM 1690 N N . GLY A 1 225 ? 15.917 -3.747 -6.344 1.00 93.75 225 GLY A N 1
ATOM 1691 C CA . GLY A 1 225 ? 16.057 -3.573 -7.788 1.00 93.75 225 GLY A CA 1
ATOM 1692 C C . GLY A 1 225 ? 17.414 -2.980 -8.163 1.00 93.75 225 GLY A C 1
ATOM 1693 O O . GLY A 1 225 ? 18.076 -3.490 -9.065 1.00 93.75 225 GLY A O 1
ATOM 1694 N N . TRP A 1 226 ? 17.881 -1.973 -7.421 1.00 94.38 226 TRP A N 1
ATOM 1695 C CA . TRP A 1 226 ? 19.201 -1.380 -7.631 1.00 94.38 226 TRP A CA 1
ATOM 1696 C C . TRP A 1 226 ? 20.339 -2.390 -7.425 1.00 94.38 226 TRP A C 1
ATOM 1698 O O . TRP A 1 226 ? 21.205 -2.496 -8.292 1.00 94.38 226 TRP A O 1
ATOM 1708 N N . ILE A 1 227 ? 20.303 -3.181 -6.349 1.00 95.31 227 ILE A N 1
ATOM 1709 C CA . ILE A 1 227 ? 21.299 -4.236 -6.079 1.00 95.31 227 ILE A CA 1
ATOM 1710 C C . ILE A 1 227 ? 21.241 -5.336 -7.152 1.00 95.31 227 ILE A C 1
ATOM 1712 O O . ILE A 1 227 ? 22.274 -5.844 -7.584 1.00 95.31 227 ILE A O 1
ATOM 1716 N N . ALA A 1 228 ? 20.042 -5.673 -7.630 1.00 93.94 228 ALA A N 1
ATOM 1717 C CA . ALA A 1 228 ? 19.818 -6.657 -8.686 1.00 93.94 228 ALA A CA 1
ATOM 1718 C C . ALA A 1 228 ? 20.085 -6.124 -10.110 1.00 93.94 228 ALA A C 1
ATOM 1720 O O . ALA A 1 228 ? 19.825 -6.837 -11.082 1.00 93.94 228 ALA A O 1
ATOM 1721 N N . ASN A 1 229 ? 20.580 -4.887 -10.259 1.00 91.88 229 ASN A N 1
ATOM 1722 C CA . ASN A 1 229 ? 20.779 -4.202 -11.545 1.00 91.88 229 ASN A CA 1
ATOM 1723 C C . ASN A 1 229 ? 19.514 -4.152 -12.426 1.00 91.88 229 ASN A C 1
ATOM 1725 O O . ASN A 1 229 ? 19.583 -4.185 -13.655 1.00 91.88 229 ASN A O 1
ATOM 1729 N N . ARG A 1 230 ? 18.336 -4.067 -11.801 1.00 90.38 230 ARG A N 1
ATOM 1730 C CA . ARG A 1 230 ? 17.048 -3.854 -12.466 1.00 90.38 230 ARG A CA 1
ATOM 1731 C C . ARG A 1 230 ? 16.623 -2.389 -12.295 1.00 90.38 230 ARG A C 1
ATOM 1733 O O . ARG A 1 230 ? 16.662 -1.879 -11.174 1.00 90.38 230 ARG A O 1
ATOM 1740 N N . PRO A 1 231 ? 16.208 -1.692 -13.367 1.00 88.31 231 PRO A N 1
ATOM 1741 C CA . PRO A 1 231 ? 15.841 -0.278 -13.307 1.00 88.31 231 PRO A CA 1
ATOM 1742 C C . PRO A 1 231 ? 14.431 -0.086 -12.719 1.00 88.31 231 PRO A C 1
ATOM 1744 O O . PRO A 1 231 ? 13.524 0.374 -13.404 1.00 88.31 231 PRO A O 1
ATOM 1747 N N . LEU A 1 232 ? 14.230 -0.468 -11.454 1.00 88.69 232 LEU A N 1
ATOM 1748 C CA . LEU A 1 232 ? 12.980 -0.205 -10.742 1.00 88.69 232 LEU A CA 1
ATOM 1749 C C . LEU A 1 232 ? 12.965 1.245 -10.236 1.00 88.69 232 LEU A C 1
ATOM 1751 O O . LEU A 1 232 ? 13.919 1.705 -9.608 1.00 88.69 232 LEU A O 1
ATOM 1755 N N . THR A 1 233 ? 11.877 1.957 -10.508 1.00 90.62 233 THR A N 1
ATOM 1756 C CA . THR A 1 233 ? 11.694 3.383 -10.197 1.00 90.62 233 THR A CA 1
ATOM 1757 C C . THR A 1 233 ? 10.425 3.607 -9.382 1.00 90.62 233 THR A C 1
ATOM 1759 O O . THR A 1 233 ? 9.498 2.809 -9.464 1.00 90.62 233 THR A O 1
ATOM 1762 N N . LEU A 1 234 ? 10.329 4.745 -8.688 1.00 88.38 234 LEU A N 1
ATOM 1763 C CA . LEU A 1 234 ? 9.088 5.237 -8.064 1.0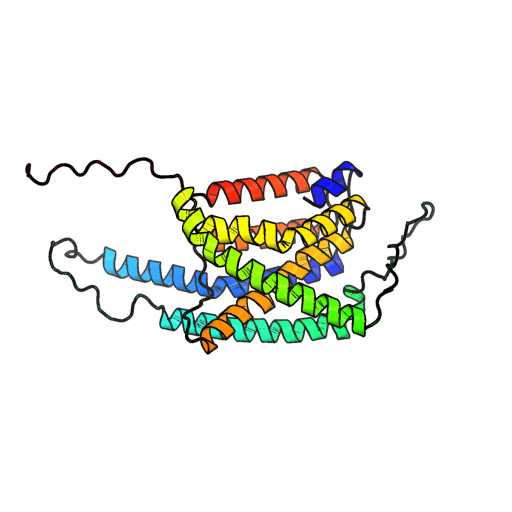0 88.38 234 LEU A CA 1
ATOM 1764 C C . LEU A 1 234 ? 8.206 5.992 -9.075 1.00 88.38 234 LEU A C 1
ATOM 1766 O O . LEU A 1 234 ? 7.544 6.975 -8.747 1.00 88.38 234 LEU A O 1
ATOM 1770 N N . PHE A 1 235 ? 8.261 5.573 -10.336 1.00 87.12 235 PHE A N 1
ATOM 1771 C CA . PHE A 1 235 ? 7.439 6.130 -11.395 1.00 87.12 235 PHE A CA 1
ATOM 1772 C C . PHE A 1 235 ? 6.164 5.311 -11.504 1.00 87.12 235 PHE A C 1
ATOM 1774 O O . PHE A 1 235 ? 6.201 4.128 -11.839 1.00 87.12 235 PHE A O 1
ATOM 1781 N N . PHE A 1 236 ? 5.053 5.976 -11.226 1.00 84.62 236 PHE A N 1
ATOM 1782 C CA . PHE A 1 236 ? 3.709 5.456 -11.405 1.00 84.62 236 PHE A CA 1
ATOM 1783 C C . PHE A 1 236 ? 3.077 6.177 -12.591 1.00 84.62 236 PHE A C 1
ATOM 1785 O O . PHE A 1 236 ? 3.438 7.318 -12.896 1.00 84.62 236 PHE A O 1
ATOM 1792 N N . ALA A 1 237 ? 2.132 5.531 -13.267 1.00 84.44 237 ALA A N 1
ATOM 1793 C CA . ALA A 1 237 ? 1.403 6.204 -14.334 1.00 84.44 237 ALA A CA 1
ATOM 1794 C C . ALA A 1 237 ? 0.595 7.386 -13.764 1.00 84.44 237 ALA A C 1
ATOM 1796 O O . ALA A 1 237 ? 0.121 7.324 -12.631 1.00 84.44 237 ALA A O 1
ATOM 1797 N N . ASN A 1 238 ? 0.357 8.436 -14.560 1.00 84.50 238 ASN A N 1
ATOM 1798 C CA . ASN A 1 238 ? -0.378 9.629 -14.104 1.00 84.50 238 ASN A CA 1
ATOM 1799 C C . ASN A 1 238 ? -1.718 9.281 -13.433 1.00 84.50 238 ASN A C 1
ATOM 1801 O O . ASN A 1 238 ? -2.072 9.867 -12.414 1.00 84.50 238 ASN A O 1
ATOM 1805 N N . PHE A 1 239 ? -2.443 8.303 -13.986 1.00 85.44 239 PHE A N 1
ATOM 1806 C CA . PHE A 1 239 ? -3.682 7.804 -13.393 1.00 85.44 239 PHE A CA 1
ATOM 1807 C C . PHE A 1 239 ? -3.455 7.261 -11.974 1.00 85.44 239 PHE A C 1
ATOM 1809 O O . PHE A 1 239 ? -4.115 7.723 -11.051 1.00 85.44 239 PHE A O 1
ATOM 1816 N N . GLU A 1 240 ? -2.489 6.353 -11.797 1.00 87.81 240 GLU A N 1
ATOM 1817 C CA . GLU A 1 240 ? -2.121 5.732 -10.513 1.00 87.81 240 GLU A CA 1
ATOM 1818 C C . GLU A 1 240 ? -1.685 6.774 -9.478 1.00 87.81 240 GLU A C 1
ATOM 1820 O O . GLU A 1 240 ? -2.114 6.744 -8.327 1.00 87.81 240 GLU A O 1
ATOM 1825 N N . THR A 1 241 ? -0.875 7.743 -9.908 1.00 88.62 241 THR A N 1
ATOM 1826 C CA . THR A 1 241 ? -0.430 8.858 -9.072 1.00 88.62 241 THR A CA 1
ATOM 1827 C C . THR A 1 241 ? -1.600 9.687 -8.543 1.00 88.62 241 THR A C 1
ATOM 1829 O O . THR A 1 241 ? -1.669 9.965 -7.345 1.00 88.62 241 THR A O 1
ATOM 1832 N N . ILE A 1 242 ? -2.536 10.067 -9.420 1.00 89.38 242 ILE A N 1
ATOM 1833 C CA . ILE A 1 242 ? -3.692 10.889 -9.047 1.00 89.38 242 ILE A CA 1
ATOM 1834 C C . ILE A 1 242 ? -4.610 10.120 -8.096 1.00 89.38 242 ILE A C 1
ATOM 1836 O O . ILE A 1 242 ? -4.998 10.664 -7.061 1.00 89.38 242 ILE A O 1
ATOM 1840 N N . ILE A 1 243 ? -4.939 8.859 -8.403 1.00 91.50 243 ILE A N 1
ATOM 1841 C CA . ILE A 1 243 ? -5.829 8.069 -7.540 1.00 91.50 243 ILE A CA 1
ATOM 1842 C C . ILE A 1 243 ? -5.203 7.818 -6.170 1.00 91.50 243 ILE A C 1
ATOM 1844 O O . ILE A 1 243 ? -5.920 7.898 -5.175 1.00 91.50 243 ILE A O 1
ATOM 1848 N N . LEU A 1 244 ? -3.890 7.576 -6.087 1.00 91.62 244 LEU A N 1
ATOM 1849 C CA . LEU A 1 244 ? -3.196 7.387 -4.816 1.00 91.62 244 LEU A CA 1
ATOM 1850 C C . LEU A 1 244 ? -3.267 8.667 -3.979 1.00 91.62 244 LEU A C 1
ATOM 1852 O O . LEU A 1 244 ? -3.668 8.623 -2.817 1.00 91.62 244 LEU A O 1
ATOM 1856 N N . PHE A 1 245 ? -2.942 9.811 -4.585 1.00 90.19 245 PHE A N 1
ATOM 1857 C CA . PHE A 1 245 ? -2.968 11.107 -3.910 1.00 90.19 245 PHE A CA 1
ATOM 1858 C C . PHE A 1 245 ? -4.370 11.465 -3.394 1.00 90.19 245 PHE A C 1
ATOM 1860 O O . PHE A 1 245 ? -4.532 11.809 -2.222 1.00 90.19 245 PHE A O 1
ATOM 1867 N N . VAL A 1 246 ? -5.399 11.318 -4.236 1.00 91.56 246 VAL A N 1
ATOM 1868 C CA . VAL A 1 246 ? -6.796 11.583 -3.857 1.00 91.56 246 VAL A CA 1
ATOM 1869 C C . VAL A 1 246 ? -7.273 10.611 -2.777 1.00 91.56 246 VAL A C 1
ATOM 1871 O O . VAL A 1 246 ? -7.913 11.043 -1.820 1.00 91.56 246 VAL A O 1
ATOM 1874 N N . SER A 1 247 ? -6.937 9.322 -2.882 1.00 93.06 247 SER A N 1
ATOM 1875 C CA . SER A 1 247 ? -7.353 8.308 -1.901 1.00 93.06 247 SER A CA 1
ATOM 1876 C C . SER A 1 247 ? -6.783 8.593 -0.516 1.00 93.06 247 SER A C 1
ATOM 1878 O O . SER A 1 247 ? -7.496 8.499 0.479 1.00 93.06 247 SER A O 1
ATOM 1880 N N . VAL A 1 248 ? -5.513 8.988 -0.443 1.00 92.88 248 VAL A N 1
ATOM 1881 C CA . VAL A 1 248 ? -4.833 9.296 0.819 1.00 92.88 248 VAL A CA 1
ATOM 1882 C C . VAL A 1 248 ? -5.436 10.526 1.496 1.00 92.88 248 VAL A C 1
ATOM 1884 O O . VAL A 1 248 ? -5.699 10.490 2.698 1.00 92.88 248 VAL A O 1
ATOM 1887 N N . ILE A 1 249 ? -5.716 11.588 0.732 1.00 91.69 249 ILE A N 1
ATOM 1888 C CA . ILE A 1 249 ? -6.412 12.773 1.253 1.00 91.69 249 ILE A CA 1
ATOM 1889 C C . ILE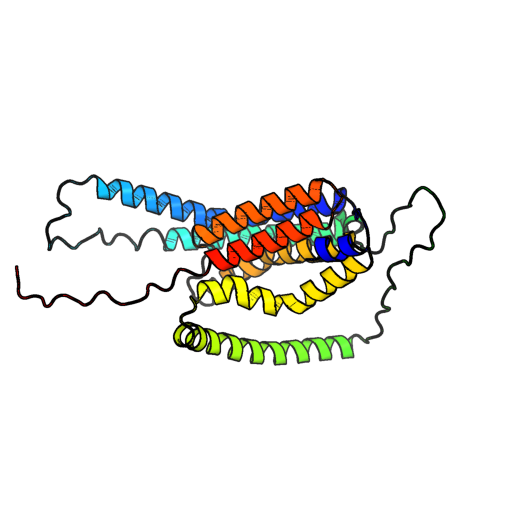 A 1 249 ? -7.798 12.390 1.766 1.00 91.69 249 ILE A C 1
ATOM 1891 O O . ILE A 1 249 ? -8.164 12.769 2.873 1.00 91.69 249 ILE A O 1
ATOM 1895 N N . LEU A 1 250 ? -8.553 11.619 0.984 1.00 92.12 250 LEU A N 1
ATOM 1896 C CA . LEU A 1 250 ? -9.902 11.209 1.348 1.00 92.12 250 LEU A CA 1
ATOM 1897 C C . LEU A 1 250 ? -9.915 10.388 2.641 1.00 92.12 250 LEU A C 1
ATOM 1899 O O . LEU A 1 250 ? -10.725 10.662 3.521 1.00 92.12 250 LEU A O 1
ATOM 1903 N N . VAL A 1 251 ? -9.001 9.425 2.796 1.00 91.25 251 VAL A N 1
ATOM 1904 C CA . VAL A 1 251 ? -8.883 8.649 4.040 1.00 91.25 251 VAL A CA 1
ATOM 1905 C C . VAL A 1 251 ? -8.511 9.551 5.215 1.00 91.25 251 VAL A C 1
ATOM 1907 O O . VAL A 1 251 ? -9.090 9.406 6.286 1.00 91.25 251 VAL A O 1
ATOM 1910 N N . ASN A 1 252 ? -7.596 10.507 5.029 1.00 90.19 252 ASN A N 1
ATOM 1911 C CA . ASN A 1 252 ? -7.244 11.456 6.085 1.00 90.19 252 ASN A CA 1
ATOM 1912 C C . ASN A 1 252 ? -8.458 12.299 6.517 1.00 90.19 252 ASN A C 1
ATOM 1914 O O . ASN A 1 252 ? -8.689 12.457 7.710 1.00 90.19 252 ASN A O 1
ATOM 1918 N N . LEU A 1 253 ? -9.272 12.772 5.569 1.00 90.31 253 LEU A N 1
ATOM 1919 C CA . LEU A 1 253 ? -10.501 13.512 5.874 1.00 90.31 253 LEU A CA 1
ATOM 1920 C C . LEU A 1 253 ? -11.519 12.654 6.634 1.00 90.31 253 LEU A C 1
ATOM 1922 O O . LEU A 1 253 ? -12.040 13.099 7.645 1.00 90.31 253 LEU A O 1
ATOM 1926 N N . LEU A 1 254 ? -11.751 11.409 6.212 1.00 89.25 254 LEU A N 1
ATOM 1927 C CA . LEU A 1 254 ? -12.700 10.520 6.896 1.00 89.25 254 LEU A CA 1
ATOM 1928 C C . LEU A 1 254 ? -12.251 10.130 8.308 1.00 89.25 254 LEU A C 1
ATOM 1930 O O . LEU A 1 254 ? -13.069 9.906 9.193 1.00 89.25 254 LEU A O 1
ATOM 1934 N N . VAL A 1 255 ? -10.943 10.026 8.532 1.00 88.38 255 VAL A N 1
ATOM 1935 C CA . VAL A 1 255 ? -10.389 9.683 9.847 1.00 88.38 255 VAL A CA 1
ATOM 1936 C C . VAL A 1 255 ? -10.423 10.881 10.802 1.00 88.38 255 VAL A C 1
ATOM 1938 O O . VAL A 1 255 ? -10.421 10.692 12.018 1.00 88.38 255 VAL A O 1
ATOM 1941 N N . GLN A 1 256 ? -10.474 12.112 10.283 1.00 86.00 256 GLN A N 1
ATOM 1942 C CA . GLN A 1 256 ? -10.473 13.316 11.114 1.00 86.00 256 GLN A CA 1
ATOM 1943 C C . GLN A 1 256 ? -11.719 13.448 11.985 1.00 86.00 256 GLN A C 1
ATOM 1945 O O . GLN A 1 256 ? -11.597 13.935 13.108 1.00 86.00 256 GLN A O 1
ATOM 1950 N N . ASP A 1 257 ? -12.863 12.972 11.498 1.00 83.06 257 ASP A N 1
ATOM 1951 C CA . ASP A 1 257 ? -14.149 13.114 12.178 1.00 83.06 257 ASP A CA 1
ATOM 1952 C C . ASP A 1 257 ? -14.296 12.168 13.384 1.00 83.06 257 ASP A C 1
ATOM 1954 O O . ASP A 1 257 ? -15.163 12.381 14.229 1.00 83.06 257 ASP A O 1
ATOM 1958 N N . GLY A 1 258 ? -13.453 11.130 13.500 1.00 84.94 258 GLY A N 1
ATOM 1959 C CA . GLY A 1 258 ? -13.477 10.178 14.626 1.00 84.94 258 GLY A CA 1
ATOM 1960 C C . GLY A 1 258 ? -14.693 9.263 14.681 1.00 84.94 258 GLY A C 1
ATOM 1961 O O . GLY A 1 258 ? -14.856 8.487 15.622 1.00 84.94 258 GLY A O 1
ATOM 1962 N N . ARG A 1 259 ? -15.576 9.377 13.695 1.00 88.00 259 ARG A N 1
ATOM 1963 C CA . ARG A 1 259 ? -16.845 8.668 13.602 1.00 88.00 259 ARG A CA 1
ATOM 1964 C C . ARG A 1 259 ? -16.944 8.094 12.202 1.00 88.00 259 ARG A C 1
ATOM 1966 O O . ARG A 1 259 ? -16.363 8.625 11.263 1.00 88.00 259 ARG A O 1
ATOM 1973 N N . SER A 1 260 ? -17.648 6.983 12.072 1.00 89.75 260 SER A N 1
ATOM 1974 C CA . SER A 1 260 ? -17.894 6.345 10.785 1.00 89.75 260 SER A CA 1
ATOM 1975 C C . SER A 1 260 ? -19.322 5.838 10.707 1.00 89.75 260 SER A C 1
ATOM 1977 O O . SER A 1 260 ? -19.909 5.437 11.716 1.00 89.75 260 SER A O 1
ATOM 1979 N N . ASN A 1 261 ? -19.882 5.844 9.502 1.00 91.69 261 ASN A N 1
ATOM 1980 C CA . ASN A 1 261 ? -21.221 5.325 9.237 1.00 91.69 261 ASN A CA 1
ATOM 1981 C C . ASN A 1 261 ? -21.246 4.400 8.009 1.00 91.69 261 ASN A C 1
ATOM 1983 O O . ASN A 1 261 ? -20.308 4.336 7.205 1.00 91.69 261 ASN A O 1
ATOM 1987 N N . TYR A 1 262 ? -22.352 3.667 7.846 1.00 92.62 262 TYR A N 1
ATOM 1988 C CA . TYR A 1 262 ? -22.487 2.726 6.733 1.00 92.62 262 TYR A CA 1
ATOM 1989 C C . TYR A 1 262 ? -22.502 3.423 5.366 1.00 92.62 262 TYR A C 1
ATOM 1991 O O . TYR A 1 262 ? -22.065 2.824 4.382 1.00 92.62 262 TYR A O 1
ATOM 1999 N N . LEU A 1 263 ? -22.991 4.667 5.283 1.00 91.56 263 LEU A N 1
ATOM 2000 C CA . LEU A 1 263 ? -23.092 5.408 4.027 1.00 91.56 263 LEU A CA 1
ATOM 2001 C C . LEU A 1 263 ? -21.704 5.822 3.524 1.00 91.56 263 LEU A C 1
ATOM 2003 O O . LEU A 1 263 ? -21.388 5.577 2.362 1.00 91.56 263 LEU A O 1
ATOM 2007 N N . GLU A 1 264 ? -20.846 6.350 4.395 1.00 91.12 264 GLU A N 1
ATOM 2008 C CA . GLU A 1 264 ? -19.424 6.585 4.117 1.00 91.12 264 GLU A CA 1
ATOM 2009 C C . GLU A 1 264 ? -18.738 5.296 3.669 1.00 91.12 264 GLU A C 1
ATOM 2011 O O . GLU A 1 264 ? -18.041 5.267 2.653 1.00 91.12 264 GLU A O 1
ATOM 2016 N N . GLY A 1 265 ? -18.993 4.197 4.384 1.00 92.19 265 GLY A N 1
ATOM 2017 C CA . GLY A 1 265 ? -18.467 2.886 4.031 1.00 92.19 265 GLY A CA 1
ATOM 2018 C C . GLY A 1 265 ? -18.906 2.399 2.651 1.00 92.19 265 GLY A C 1
ATOM 2019 O O . GLY A 1 265 ? -18.091 1.826 1.924 1.00 92.19 265 GLY A O 1
ATOM 2020 N N . LEU A 1 266 ? -20.167 2.625 2.280 1.00 93.94 266 LEU A N 1
ATOM 2021 C CA . LEU A 1 266 ? -20.705 2.279 0.968 1.00 93.94 266 LEU A CA 1
ATOM 2022 C C . LEU A 1 266 ? -20.090 3.153 -0.129 1.00 93.94 266 LEU A C 1
ATOM 2024 O O . LEU A 1 266 ? -19.652 2.623 -1.149 1.00 93.94 266 LEU A O 1
ATOM 2028 N N . ILE A 1 267 ? -20.005 4.467 0.088 1.00 93.38 267 ILE A N 1
ATOM 2029 C CA . ILE A 1 267 ? -19.409 5.414 -0.864 1.00 93.38 267 ILE A CA 1
ATOM 2030 C C . ILE A 1 267 ? -17.936 5.074 -1.113 1.00 93.38 267 ILE A C 1
ATOM 2032 O O . ILE A 1 267 ? -17.506 5.073 -2.264 1.00 93.38 267 ILE A O 1
ATOM 2036 N N . LEU A 1 268 ? -17.180 4.696 -0.078 1.00 93.56 268 LEU A N 1
ATOM 2037 C CA . LEU A 1 268 ? -15.802 4.215 -0.216 1.00 93.56 268 LEU A CA 1
ATOM 2038 C C . LEU A 1 268 ? -15.694 2.965 -1.100 1.00 93.56 268 LEU A C 1
ATOM 2040 O O . LEU A 1 268 ? -14.798 2.866 -1.938 1.00 93.56 268 LEU A O 1
ATOM 2044 N N . VAL A 1 269 ? -16.605 2.003 -0.927 1.00 94.12 269 VAL A N 1
ATOM 2045 C CA . VAL A 1 269 ? -16.634 0.780 -1.746 1.00 94.12 269 VAL A CA 1
ATOM 2046 C C . VAL A 1 269 ? -16.995 1.111 -3.192 1.00 94.12 269 VAL A C 1
ATOM 2048 O O . VAL A 1 269 ? -16.336 0.625 -4.110 1.00 94.12 269 VAL A O 1
ATOM 2051 N N . VAL A 1 270 ? -17.992 1.971 -3.407 1.00 94.62 270 VAL A N 1
ATOM 2052 C CA . VAL A 1 270 ? -18.379 2.441 -4.743 1.00 94.62 270 VAL A CA 1
ATOM 2053 C C . VAL A 1 270 ? -17.217 3.170 -5.416 1.00 94.62 270 VAL A C 1
ATOM 2055 O O . VAL A 1 270 ? -16.915 2.877 -6.569 1.00 94.62 270 VAL A O 1
ATOM 2058 N N . LEU A 1 271 ? -16.519 4.056 -4.702 1.00 93.19 271 LEU A N 1
ATOM 2059 C CA . LEU A 1 271 ? -15.349 4.765 -5.217 1.00 93.19 271 LEU A CA 1
ATOM 2060 C C . LEU A 1 271 ? -14.247 3.789 -5.649 1.00 93.19 271 LEU A C 1
ATOM 2062 O O . LEU A 1 271 ? -13.720 3.918 -6.752 1.00 93.19 271 LEU A O 1
ATOM 2066 N N . TYR A 1 272 ? -13.942 2.780 -4.829 1.00 92.94 272 TYR A N 1
ATOM 2067 C CA . TYR A 1 272 ? -12.963 1.750 -5.181 1.00 92.94 272 TYR A CA 1
ATOM 2068 C C . TYR A 1 272 ? -13.373 0.967 -6.440 1.00 92.94 272 TYR A C 1
ATOM 2070 O O . TYR A 1 272 ? -12.548 0.741 -7.326 1.00 92.94 272 TYR A O 1
ATOM 2078 N N . ILE A 1 273 ? -14.656 0.607 -6.572 1.00 93.00 273 ILE A N 1
ATOM 2079 C CA . ILE A 1 273 ? -15.183 -0.064 -7.772 1.00 93.00 273 ILE A CA 1
ATOM 2080 C C . ILE A 1 273 ? -15.067 0.844 -9.003 1.00 93.00 273 ILE A C 1
ATOM 2082 O O . ILE A 1 273 ? -14.657 0.377 -10.062 1.00 93.00 273 ILE A O 1
ATOM 2086 N N . VAL A 1 274 ? -15.381 2.136 -8.884 1.00 92.19 274 VAL A N 1
ATOM 2087 C CA . VAL A 1 274 ? -15.232 3.105 -9.984 1.00 92.19 274 VAL A CA 1
ATOM 2088 C C . VAL A 1 274 ? -13.769 3.224 -10.415 1.00 92.19 274 VAL A C 1
ATOM 2090 O O . VAL A 1 274 ? -13.491 3.202 -11.613 1.00 92.19 274 VAL A O 1
ATOM 2093 N N . ILE A 1 275 ? -12.828 3.279 -9.466 1.00 90.75 275 ILE A N 1
ATOM 2094 C CA . ILE A 1 275 ? -11.387 3.280 -9.758 1.00 90.75 275 ILE A CA 1
ATOM 2095 C C . ILE A 1 275 ? -10.984 1.991 -10.487 1.00 90.75 275 ILE A C 1
ATOM 2097 O O . ILE A 1 275 ? -10.278 2.058 -11.492 1.00 90.75 275 ILE A O 1
ATOM 2101 N N . ALA A 1 276 ? -11.469 0.828 -10.042 1.00 89.88 276 ALA A N 1
ATOM 2102 C CA . ALA A 1 276 ? -11.203 -0.445 -10.708 1.00 89.88 276 ALA A CA 1
ATOM 2103 C C . ALA A 1 276 ? -11.751 -0.461 -12.147 1.00 89.88 276 ALA A C 1
ATOM 2105 O O . ALA A 1 276 ? -11.045 -0.848 -13.077 1.00 89.88 276 ALA A O 1
ATOM 2106 N N . LEU A 1 277 ? -12.980 0.015 -12.362 1.00 87.81 277 LEU A N 1
ATOM 2107 C CA . LEU A 1 277 ? -13.571 0.111 -13.699 1.00 87.81 277 LEU A CA 1
ATOM 2108 C C . LEU A 1 277 ? -12.786 1.064 -14.609 1.00 87.81 277 LEU A C 1
ATOM 2110 O O . LEU A 1 277 ? -12.562 0.732 -15.769 1.00 87.81 277 LEU A O 1
ATOM 2114 N N . ALA A 1 278 ? -12.328 2.206 -14.091 1.00 86.19 278 ALA A N 1
ATOM 2115 C CA . ALA A 1 278 ? -11.511 3.160 -14.841 1.00 86.19 278 ALA A CA 1
ATOM 2116 C C . ALA A 1 278 ? -10.112 2.608 -15.173 1.00 86.19 278 ALA A C 1
ATOM 2118 O O . ALA A 1 278 ? -9.588 2.857 -16.257 1.00 86.19 278 ALA A O 1
ATOM 2119 N N . GLY A 1 279 ? -9.528 1.820 -14.265 1.00 75.69 279 GLY A N 1
ATOM 2120 C CA . GLY A 1 279 ? -8.238 1.156 -14.457 1.00 75.69 279 GLY A CA 1
ATOM 2121 C C . GLY A 1 279 ? -8.257 0.035 -15.501 1.00 75.69 279 GLY A C 1
ATOM 2122 O O . GLY A 1 279 ? -7.193 -0.419 -15.920 1.00 75.69 279 GLY A O 1
ATOM 2123 N N . LYS A 1 280 ? -9.440 -0.410 -15.946 1.00 71.12 280 LYS A N 1
ATOM 2124 C CA . LYS A 1 280 ? -9.616 -1.307 -17.092 1.00 71.12 280 LYS A CA 1
ATOM 2125 C C . LYS A 1 280 ? -9.824 -0.456 -18.359 1.00 71.12 280 LYS A C 1
ATOM 2127 O O . LYS A 1 280 ? -10.965 -0.096 -18.643 1.00 71.12 280 LYS A O 1
ATOM 2132 N N . PRO A 1 281 ? -8.777 -0.120 -19.142 1.00 57.62 281 PRO A N 1
ATOM 2133 C CA . PRO A 1 281 ? -8.944 0.524 -20.436 1.00 57.62 281 PRO A CA 1
ATOM 2134 C C . PRO A 1 281 ? -9.996 -0.209 -21.272 1.00 57.62 281 PRO A C 1
ATOM 2136 O O . PRO A 1 281 ? -10.045 -1.447 -21.254 1.00 57.62 281 PRO A O 1
ATOM 2139 N N . PRO A 1 282 ? -10.840 0.536 -22.007 1.00 53.69 282 PRO A N 1
ATOM 2140 C CA . PRO A 1 282 ? -11.774 -0.071 -22.931 1.00 53.69 282 PRO A CA 1
ATOM 2141 C C . PRO A 1 282 ? -10.961 -0.922 -23.899 1.00 53.69 282 PRO A C 1
ATOM 2143 O O . PRO A 1 282 ? -10.019 -0.439 -24.529 1.00 53.69 282 PRO A O 1
ATOM 2146 N N . SER A 1 283 ? -11.311 -2.203 -23.992 1.00 53.75 283 SER A N 1
ATOM 2147 C CA . SER A 1 283 ? -10.875 -3.052 -25.088 1.00 53.75 283 SER A CA 1
ATOM 2148 C C . SER A 1 283 ? -11.248 -2.316 -26.370 1.00 53.75 283 SER A C 1
ATOM 2150 O O . SER A 1 283 ? -12.431 -2.257 -26.711 1.00 53.75 283 SER A O 1
ATOM 2152 N N . LEU A 1 284 ? -10.272 -1.698 -27.042 1.00 47.19 284 LEU A N 1
ATOM 2153 C CA . LEU A 1 284 ? -10.458 -1.253 -28.413 1.00 47.19 284 LEU A CA 1
ATOM 2154 C C . LEU A 1 284 ? -10.748 -2.517 -29.218 1.00 47.19 284 LEU A C 1
ATOM 2156 O O . LEU A 1 284 ? -9.854 -3.273 -29.592 1.00 47.19 284 LEU A O 1
ATOM 2160 N N . ALA A 1 285 ? -12.037 -2.777 -29.397 1.00 43.41 285 ALA A N 1
ATOM 2161 C CA . ALA A 1 285 ? -12.524 -3.740 -30.346 1.00 43.41 285 ALA A CA 1
ATOM 2162 C C . ALA A 1 285 ? -12.040 -3.309 -31.736 1.00 43.41 285 ALA A C 1
ATOM 2164 O O . ALA A 1 285 ? -12.238 -2.167 -32.145 1.00 43.41 285 ALA A O 1
ATOM 2165 N N . ALA A 1 286 ? -11.445 -4.280 -32.425 1.00 40.69 286 ALA A N 1
ATOM 2166 C CA . ALA A 1 286 ? -10.972 -4.284 -33.802 1.00 40.69 286 ALA A CA 1
ATOM 2167 C C . ALA A 1 286 ? -9.680 -3.487 -34.103 1.00 40.69 286 ALA A C 1
ATOM 2169 O O . ALA A 1 286 ? -9.660 -2.259 -34.003 1.00 40.69 286 ALA A O 1
ATOM 2170 N N . PRO A 1 287 ? -8.609 -4.147 -34.599 1.00 46.53 287 PRO A N 1
ATOM 2171 C CA . PRO A 1 287 ? -7.647 -3.440 -35.432 1.00 46.53 287 PRO A CA 1
ATOM 2172 C C . PRO A 1 287 ? -8.417 -2.854 -36.620 1.00 46.53 287 PRO A C 1
ATOM 2174 O O . PRO A 1 287 ? -9.128 -3.581 -37.316 1.00 46.53 287 PRO A O 1
ATOM 2177 N N . TYR A 1 288 ? -8.301 -1.543 -36.844 1.00 42.41 288 TYR A N 1
ATOM 2178 C CA . TYR A 1 288 ? -8.767 -0.929 -38.085 1.00 42.41 288 TYR A CA 1
ATOM 2179 C C . TYR A 1 288 ? -8.266 -1.778 -39.266 1.00 42.41 288 TYR A C 1
ATOM 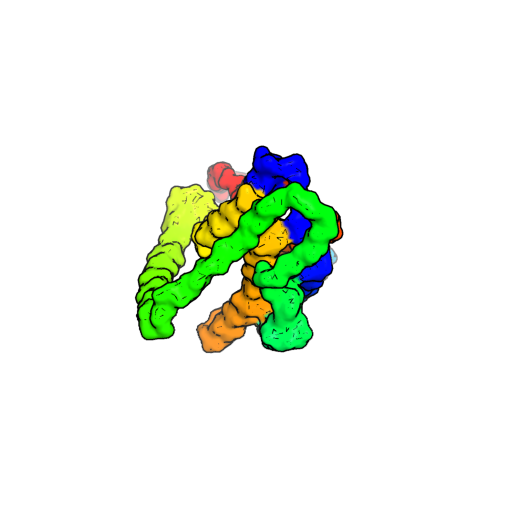2181 O O . TYR A 1 288 ? -7.070 -2.099 -39.299 1.00 42.41 288 TYR A O 1
ATOM 2189 N N . PRO A 1 289 ? -9.125 -2.168 -40.229 1.00 44.88 289 PRO A N 1
ATOM 2190 C CA . PRO A 1 289 ? -8.639 -2.811 -41.436 1.00 44.88 289 PRO A CA 1
ATOM 2191 C C . PRO A 1 289 ? -7.673 -1.831 -42.096 1.00 44.88 289 PRO A C 1
ATOM 2193 O O . PRO A 1 289 ? -8.057 -0.719 -42.460 1.00 44.88 289 PRO A O 1
ATOM 2196 N N . ARG A 1 290 ? -6.396 -2.218 -42.198 1.00 48.28 290 ARG A N 1
ATOM 2197 C CA . ARG A 1 290 ? -5.423 -1.482 -43.004 1.00 48.28 290 ARG A CA 1
ATOM 2198 C C . ARG A 1 290 ? -6.011 -1.406 -44.409 1.00 48.28 290 ARG A C 1
ATOM 2200 O O . ARG A 1 290 ? -6.128 -2.435 -45.073 1.00 48.28 290 ARG A O 1
ATOM 2207 N N . LEU A 1 291 ? -6.417 -0.215 -44.840 1.00 53.03 291 LEU A N 1
ATOM 2208 C CA . LEU A 1 291 ? -6.700 0.015 -46.249 1.00 53.03 291 LEU A CA 1
ATOM 2209 C C . LEU A 1 291 ? -5.423 -0.356 -47.023 1.00 53.03 291 LEU A C 1
ATOM 2211 O O . LEU A 1 291 ? -4.334 0.061 -46.614 1.00 53.03 291 LEU A O 1
ATOM 2215 N N . PRO A 1 292 ? -5.509 -1.194 -48.070 1.00 43.03 292 PRO A N 1
ATOM 2216 C CA . PRO A 1 292 ? -4.342 -1.557 -48.852 1.00 43.03 292 PRO A CA 1
ATOM 2217 C C . PRO A 1 292 ? -3.726 -0.294 -49.454 1.00 43.03 292 PRO A C 1
ATOM 2219 O O . PRO A 1 292 ? -4.420 0.562 -49.998 1.00 43.03 292 PRO A O 1
ATOM 2222 N N . PHE A 1 293 ? -2.406 -0.213 -49.323 1.00 51.12 293 PHE A N 1
ATOM 2223 C CA . PHE A 1 293 ? -1.514 0.888 -49.685 1.00 51.12 293 PHE A CA 1
ATOM 2224 C C . PHE A 1 293 ? -1.418 1.088 -51.214 1.00 51.12 293 PHE A C 1
ATOM 2226 O O . PHE A 1 293 ? -0.333 1.037 -51.782 1.00 51.12 293 PHE A O 1
ATOM 2233 N N . ASN A 1 294 ? -2.550 1.207 -51.916 1.00 47.94 294 ASN A N 1
ATOM 2234 C CA . ASN A 1 294 ? -2.558 1.315 -53.377 1.00 47.94 294 ASN A CA 1
ATOM 2235 C C . ASN A 1 294 ? -3.674 2.203 -53.951 1.00 47.94 294 ASN A C 1
ATOM 2237 O O . ASN A 1 294 ? -4.156 1.943 -55.051 1.00 47.94 294 ASN A O 1
ATOM 2241 N N . GLN A 1 295 ? -4.093 3.231 -53.208 1.00 48.72 295 GLN A N 1
ATOM 2242 C CA . GLN A 1 295 ? -4.830 4.379 -53.747 1.00 48.72 295 GLN A CA 1
ATOM 2243 C C . GLN A 1 295 ? -4.437 5.656 -53.000 1.00 48.72 295 GLN A C 1
ATOM 2245 O O . GLN A 1 295 ? -5.187 6.108 -52.143 1.00 48.72 295 GLN A O 1
ATOM 2250 N N . LEU A 1 296 ? -3.254 6.189 -53.309 1.00 40.69 296 LEU A N 1
ATOM 2251 C CA . LEU A 1 296 ? -2.888 7.609 -53.255 1.00 40.69 296 LEU A CA 1
ATOM 2252 C C . LEU A 1 296 ? -1.732 7.825 -54.237 1.00 40.69 296 LEU A C 1
ATOM 2254 O O . LEU A 1 296 ? -0.803 6.985 -54.218 1.00 40.69 296 LEU A O 1
#

pLDDT: mean 79.53, std 18.41, range [29.61, 97.12]